Protein AF-A0A9E0MLV2-F1 (afdb_monomer)

Sequence (288 aa):
MTRILVAWEDLYFQAMAALVKKVVRATASRPGDPPTVLSFSPKGNGNFERYVHDTWPNVRGKGLSTDPGPLDHLVCVVDGDRLHDLLPAVAKRPSDPAAVAPWLAQAEVQFTTWLRERCPPSGPPATTVHGFVLRWSRESLVLAGYDQPSFAARLGVDVAQRTVADMLSEFCKPTHPNQVPPARFTDTFVKPAGCLQALRKAAGRPPIDKNAPDIDDVIRDLSKEGLAIVRSRVPDLDRFAALVTQLASPTPPSPAPPTPPTSTAPPRARPPRIVATPAAKKKPPRRS

Foldseek 3Di:
DAEEEEEEQAPLCVLCQVLLVLLLVVLLPDPDDGYHYHYDYPDHGPPLLCCQAPVCQVCQQFHDPVDTHHHQAYEYEHELQCLCVVPVVQDHQDLDLVVRVVSQVVSQVVVLVVSLVSHDPPGPHSVRYGYHYFLDGLLLLLVLCCVPPLNCVLLVFDCPPPLLVVLQQPPQPPGRQVVDQLQCQSSGRSPSQRSSQSRCVSSVHHRADSPHVSSSSSSVVCSPPPSVSSCSNRVSSVVSSVVSRVSVDPDDPDPDDPDDPPPPPPPPPDPDDDDDDDDDDDDDDDDD

pLDDT: mean 83.64, std 14.64, range [38.72, 97.62]

Secondary structure (DSSP, 8-state):
--EEEEEESSGGGGGHHHHHHHHHHHH--SSSPPPEEEEE--SSTTTHHHIIIIIHHHHHTTEETTEES---EEEEEEETTTHHHH-TTSPPPPSSHHHHHHHHHHHHHHHHHHHHHTS-TTSS-GGGEEEEEES--HHHHHHHTTTSHHHHHHH---TTSHHHHHHHHHHS-SS-GGGS-GGGHHHH-S-HHHHHHHHHHHTTPPPPPTT-HHHHHHHHHHHHHSHHHHHHH-HHHHHHHHHHHHHHSPPPPPPP-PPPP---PPPPPPPP---PPPPP-PPPPPP-

Solvent-accessible surface area (backbone atoms only — not comparable to full-atom values): 16576 Å² total; per-residue (Å²): 127,44,26,34,38,35,36,31,31,34,66,84,55,53,68,45,51,62,46,50,54,51,45,32,56,72,63,49,83,58,99,68,82,63,59,48,76,44,77,45,52,55,91,53,80,65,53,52,60,60,37,45,43,60,43,42,55,66,31,32,73,46,26,46,95,92,54,67,45,58,43,67,35,40,38,41,37,39,54,39,86,52,40,32,80,79,37,74,87,41,74,71,69,60,84,51,57,84,53,35,61,65,48,49,59,51,45,27,50,53,47,22,50,58,52,34,75,44,34,44,90,90,44,63,66,42,88,34,48,40,40,42,67,36,73,62,51,72,46,36,57,44,57,49,34,52,90,38,70,47,36,24,72,58,63,59,34,55,61,84,42,64,59,22,41,52,40,39,57,70,63,31,54,91,54,35,75,90,78,46,58,40,84,45,36,42,54,58,44,76,61,32,59,62,36,54,38,48,34,21,50,48,48,76,40,76,76,77,58,97,84,39,64,55,62,48,51,30,47,56,44,34,53,69,80,37,42,70,56,34,40,46,24,36,51,63,54,52,51,50,24,49,50,54,49,54,72,49,44,80,75,74,77,74,77,72,76,77,74,72,77,77,78,72,71,74,78,79,78,74,79,82,79,85,75,83,78,81,82,81,83,78,80,80,86,80,84,130

Radius of gyration: 32.74 Å; Cα contacts (8 Å, |Δi|>4): 389; chains: 1; bounding box: 43×49×150 Å

Nearest PDB structures (foldseek):
  1y7p-assembly1_C  TM=4.654E-01  e=2.722E+00  Archaeoglobus fulgidus
  8h4c-assembly1_A-2  TM=5.390E-01  e=5.758E+00  Bacillus paralicheniformis
  7swq-assembly1_A  TM=4.099E-01  e=1.681E+00  Arabidopsis thaliana
  9dtl-assembly1_A  TM=4.823E-01  e=4.904E+00  Pseudomonas aeruginosa PAO1
  9dsy-assembly1_A  TM=4.940E-01  e=7.939E+00  Pseudomonas aeruginosa PAO1

Structure (mmCIF, N/CA/C/O backbone):
data_AF-A0A9E0MLV2-F1
#
_entry.id   AF-A0A9E0MLV2-F1
#
loop_
_atom_site.group_PDB
_atom_site.id
_atom_site.type_symbol
_atom_site.label_atom_id
_atom_site.label_alt_id
_atom_site.label_comp_id
_atom_site.label_asym_id
_atom_site.label_entity_id
_atom_site.label_seq_id
_atom_site.pdbx_PDB_ins_code
_atom_site.Cartn_x
_atom_site.Cartn_y
_atom_site.Cartn_z
_atom_site.occupancy
_atom_site.B_iso_or_equiv
_atom_site.auth_seq_id
_atom_site.auth_comp_id
_atom_site.auth_asym_id
_atom_site.auth_atom_id
_atom_site.pdbx_PDB_model_num
ATOM 1 N N . MET A 1 1 ? -6.261 -14.293 20.040 1.00 86.44 1 MET A N 1
ATOM 2 C CA . MET A 1 1 ? -5.615 -13.942 18.759 1.00 86.44 1 MET A CA 1
ATOM 3 C C . MET A 1 1 ? -6.252 -12.661 18.254 1.00 86.44 1 MET A C 1
ATOM 5 O O . MET A 1 1 ? -7.465 -12.655 18.097 1.00 86.44 1 MET A O 1
ATOM 9 N N . THR A 1 2 ? -5.474 -11.596 18.047 1.00 92.00 2 THR A N 1
ATOM 10 C CA . THR A 1 2 ? -6.007 -10.307 17.576 1.00 92.00 2 THR A CA 1
ATOM 11 C C . THR A 1 2 ? -6.468 -10.416 16.121 1.00 92.00 2 THR A C 1
ATOM 13 O O . THR A 1 2 ? -5.726 -10.916 15.269 1.00 92.00 2 THR A O 1
ATOM 16 N N . ARG A 1 3 ? -7.687 -9.960 15.828 1.00 94.38 3 ARG A N 1
ATOM 17 C CA . ARG A 1 3 ? -8.312 -9.946 14.500 1.00 94.38 3 ARG A CA 1
ATOM 18 C C . ARG A 1 3 ? -8.454 -8.502 14.025 1.00 94.38 3 ARG A C 1
ATOM 20 O O . ARG A 1 3 ? -9.138 -7.692 14.645 1.00 94.38 3 ARG A O 1
ATOM 27 N N . ILE A 1 4 ? -7.787 -8.172 12.926 1.00 95.06 4 ILE A N 1
ATOM 28 C CA . ILE A 1 4 ? -7.668 -6.808 12.405 1.00 95.06 4 ILE A CA 1
ATOM 29 C C . ILE A 1 4 ? -8.329 -6.750 11.035 1.00 95.06 4 ILE A C 1
ATOM 31 O O . ILE A 1 4 ? -7.972 -7.506 10.129 1.00 95.06 4 ILE A O 1
ATOM 35 N N . LEU A 1 5 ? -9.280 -5.835 10.880 1.00 94.31 5 LEU A N 1
ATOM 36 C CA . LEU A 1 5 ? -9.919 -5.550 9.605 1.00 94.31 5 LEU A CA 1
ATOM 37 C C . LEU A 1 5 ? -9.187 -4.415 8.897 1.00 94.31 5 LEU A C 1
ATOM 39 O O . LEU A 1 5 ? -8.988 -3.349 9.469 1.00 94.31 5 LEU A O 1
ATOM 43 N N . VAL A 1 6 ? -8.819 -4.636 7.642 1.00 93.25 6 VAL A N 1
ATOM 44 C CA . VAL A 1 6 ? -8.163 -3.646 6.787 1.00 93.25 6 VAL A CA 1
ATOM 45 C C . VAL A 1 6 ? -9.149 -3.204 5.720 1.00 93.25 6 VAL A C 1
ATOM 47 O O . VAL A 1 6 ? -9.558 -4.021 4.894 1.00 93.25 6 VAL A O 1
ATOM 50 N N . ALA A 1 7 ? -9.538 -1.934 5.753 1.00 92.00 7 ALA A N 1
ATOM 51 C CA . ALA A 1 7 ? -10.391 -1.307 4.755 1.00 92.00 7 ALA A CA 1
ATOM 52 C C . ALA A 1 7 ? -9.526 -0.546 3.745 1.00 92.00 7 ALA A C 1
ATOM 54 O O . ALA A 1 7 ? -8.902 0.451 4.096 1.00 92.00 7 ALA A O 1
ATOM 55 N N . TRP A 1 8 ? -9.484 -1.018 2.504 1.00 88.94 8 TRP A N 1
ATOM 56 C CA . TRP A 1 8 ? -8.743 -0.383 1.412 1.00 88.94 8 TRP A CA 1
ATOM 57 C C . TRP A 1 8 ? -9.583 0.693 0.725 1.00 88.94 8 TRP A C 1
ATOM 59 O O . TRP A 1 8 ? -10.767 0.474 0.508 1.00 88.94 8 TRP A O 1
ATOM 69 N N . GLU A 1 9 ? -8.987 1.809 0.311 1.00 86.00 9 GLU A N 1
ATOM 70 C CA . GLU A 1 9 ? -9.710 2.890 -0.382 1.00 86.00 9 GLU A CA 1
ATOM 71 C C . GLU A 1 9 ? -10.495 2.435 -1.623 1.00 86.00 9 GLU A C 1
ATOM 73 O O . GLU A 1 9 ? -11.568 2.971 -1.894 1.00 86.00 9 GLU A O 1
ATOM 78 N N . ASP A 1 10 ? -9.970 1.452 -2.359 1.00 79.25 10 ASP A N 1
ATOM 79 C CA . ASP A 1 10 ? -10.532 0.945 -3.613 1.00 79.25 10 ASP A CA 1
ATOM 80 C C . ASP A 1 10 ? -10.285 -0.577 -3.736 1.00 79.25 10 ASP A C 1
ATOM 82 O O . ASP A 1 10 ? -9.337 -1.132 -3.163 1.00 79.25 10 ASP A O 1
ATOM 86 N N . LEU A 1 11 ? -11.133 -1.258 -4.516 1.00 70.94 11 LEU A N 1
ATOM 87 C CA . LEU A 1 11 ? -10.944 -2.628 -5.007 1.00 70.94 11 LEU A CA 1
ATOM 88 C C . LEU A 1 11 ? -9.581 -2.812 -5.663 1.00 70.94 11 LEU A C 1
ATOM 90 O O . LEU A 1 11 ? -9.002 -3.896 -5.578 1.00 70.94 11 LEU A O 1
ATOM 94 N N . TYR A 1 12 ? -9.063 -1.737 -6.260 1.00 69.25 12 TYR A N 1
ATOM 95 C CA . TYR A 1 12 ? -7.729 -1.686 -6.826 1.00 69.25 12 TYR A CA 1
ATOM 96 C C . TYR A 1 12 ? -6.681 -2.322 -5.902 1.00 69.25 12 TYR A C 1
ATOM 98 O O . TYR A 1 12 ? -5.877 -3.118 -6.370 1.00 69.25 12 TYR A O 1
ATOM 106 N N . PHE A 1 13 ? -6.738 -2.090 -4.588 1.00 71.12 13 PHE A N 1
ATOM 107 C CA . PHE A 1 13 ? -5.726 -2.556 -3.635 1.00 71.12 13 PHE A CA 1
ATOM 108 C C . PHE A 1 13 ? -5.963 -3.977 -3.073 1.00 71.12 13 PHE A C 1
ATOM 110 O O . PHE A 1 13 ? -5.136 -4.475 -2.306 1.00 71.12 13 PHE A O 1
ATOM 117 N N . GLN A 1 14 ? -7.032 -4.688 -3.464 1.00 68.31 14 GLN A N 1
ATOM 118 C CA . GLN A 1 14 ? -7.333 -6.032 -2.928 1.00 68.31 14 GLN A CA 1
ATOM 119 C C . GLN A 1 14 ? -6.228 -7.058 -3.175 1.00 68.31 14 GLN A C 1
ATOM 121 O O . GLN A 1 14 ? -5.948 -7.885 -2.306 1.00 68.31 14 GLN A O 1
ATOM 126 N N . ALA A 1 15 ? -5.568 -6.975 -4.329 1.00 72.75 15 ALA A N 1
ATOM 127 C CA . ALA A 1 15 ? -4.415 -7.793 -4.708 1.00 72.75 15 ALA A CA 1
ATOM 128 C C . ALA A 1 15 ? -3.352 -7.886 -3.612 1.00 72.75 15 ALA A C 1
ATOM 130 O O . ALA A 1 15 ? -2.689 -8.904 -3.399 1.00 72.75 15 ALA A O 1
ATOM 131 N N . MET A 1 16 ? -3.198 -6.784 -2.888 1.00 78.75 16 MET A N 1
ATOM 132 C CA . MET A 1 16 ? -2.174 -6.643 -1.886 1.00 78.75 16 MET A CA 1
ATOM 133 C C . MET A 1 16 ? -2.529 -7.306 -0.568 1.00 78.75 16 MET A C 1
ATOM 135 O O . MET A 1 16 ? -1.634 -7.513 0.244 1.00 78.75 16 MET A O 1
ATOM 139 N N . ALA A 1 17 ? -3.795 -7.652 -0.331 1.00 80.88 17 ALA A N 1
ATOM 140 C CA . ALA A 1 17 ? -4.205 -8.338 0.886 1.00 80.88 17 ALA A CA 1
ATOM 141 C C . ALA A 1 17 ? -3.359 -9.599 1.115 1.00 80.88 17 ALA A C 1
ATOM 143 O O . ALA A 1 17 ? -2.899 -9.858 2.227 1.00 80.88 17 ALA A O 1
ATOM 144 N N . ALA A 1 18 ? -3.092 -10.362 0.050 1.00 82.81 18 ALA A N 1
ATOM 145 C CA . ALA A 1 18 ? -2.242 -11.546 0.113 1.00 82.81 18 ALA A CA 1
ATOM 146 C C . ALA A 1 18 ? -0.776 -11.200 0.427 1.00 82.81 18 ALA A C 1
ATOM 148 O O . ALA A 1 18 ? -0.159 -11.855 1.269 1.00 82.81 18 ALA A O 1
ATOM 149 N N . LEU A 1 19 ? -0.231 -10.158 -0.212 1.00 87.19 19 LEU A N 1
ATOM 150 C CA . LEU A 1 19 ? 1.130 -9.674 0.033 1.00 87.19 19 LEU A CA 1
ATOM 151 C C . LEU A 1 19 ? 1.292 -9.201 1.484 1.00 87.19 19 LEU A C 1
ATOM 153 O O . LEU A 1 19 ? 2.187 -9.659 2.185 1.00 87.19 19 LEU A O 1
ATOM 157 N N . VAL A 1 20 ? 0.382 -8.358 1.965 1.00 87.56 20 VAL A N 1
ATOM 158 C CA . VAL A 1 20 ? 0.374 -7.827 3.330 1.00 87.56 20 VAL A CA 1
ATOM 159 C C . VAL A 1 20 ? 0.285 -8.941 4.363 1.00 87.56 20 VAL A C 1
ATOM 161 O O . VAL A 1 20 ? 1.060 -8.937 5.314 1.00 87.56 20 VAL A O 1
ATOM 164 N N . LYS A 1 21 ? -0.580 -9.945 4.165 1.00 88.88 21 LYS A N 1
ATOM 165 C CA . LYS A 1 21 ? -0.637 -11.115 5.059 1.00 88.88 21 LYS A CA 1
ATOM 166 C C . LYS A 1 21 ? 0.713 -11.830 5.151 1.00 88.88 21 LYS A C 1
ATOM 168 O O . LYS A 1 21 ? 1.105 -12.241 6.240 1.00 88.88 21 LYS A O 1
ATOM 173 N N . LYS A 1 22 ? 1.435 -11.972 4.034 1.00 89.69 22 LYS A N 1
ATOM 174 C CA . LYS A 1 22 ? 2.779 -12.571 4.025 1.00 89.69 22 LYS A CA 1
ATOM 175 C C . LYS A 1 22 ? 3.802 -11.697 4.743 1.00 89.69 22 LYS A C 1
ATOM 177 O O . LYS A 1 22 ? 4.570 -12.228 5.537 1.00 89.69 22 LYS A O 1
ATOM 182 N N . VAL A 1 23 ? 3.794 -10.384 4.507 1.00 90.94 23 VAL A N 1
ATOM 183 C CA . VAL A 1 23 ? 4.712 -9.449 5.178 1.00 90.94 23 VAL A CA 1
ATOM 184 C C . VAL A 1 23 ? 4.454 -9.433 6.684 1.00 90.94 23 VAL A C 1
ATOM 186 O O . VAL A 1 23 ? 5.394 -9.583 7.452 1.00 90.94 23 VAL A O 1
ATOM 189 N N . VAL A 1 24 ? 3.193 -9.358 7.121 1.00 90.50 24 VAL A N 1
ATOM 190 C CA . VAL A 1 24 ? 2.814 -9.430 8.543 1.00 90.50 24 VAL A CA 1
ATOM 191 C C . VAL A 1 24 ? 3.337 -10.713 9.183 1.00 90.50 24 VAL A C 1
ATOM 193 O O . VAL A 1 24 ? 3.982 -10.646 10.222 1.00 90.50 24 VAL A O 1
ATOM 196 N N . ARG A 1 25 ? 3.134 -11.873 8.545 1.00 88.19 25 ARG A N 1
ATOM 197 C CA . ARG A 1 25 ? 3.669 -13.154 9.039 1.00 88.19 25 ARG A CA 1
ATOM 198 C C . ARG A 1 25 ? 5.195 -13.162 9.113 1.00 88.19 25 ARG A C 1
ATOM 200 O O . ARG A 1 25 ? 5.738 -13.685 10.073 1.00 88.19 25 ARG A O 1
ATOM 207 N N . ALA A 1 26 ? 5.874 -12.580 8.126 1.00 87.25 26 ALA A N 1
ATOM 208 C CA . ALA A 1 26 ? 7.332 -12.490 8.110 1.00 87.25 26 ALA A CA 1
ATOM 209 C C . ALA A 1 26 ? 7.890 -11.496 9.149 1.00 87.25 26 ALA A C 1
ATOM 211 O O . ALA A 1 26 ? 9.040 -11.631 9.553 1.00 87.25 26 ALA A O 1
ATOM 212 N N . THR A 1 27 ? 7.103 -10.497 9.559 1.00 86.56 27 THR A N 1
ATOM 213 C CA . THR A 1 27 ? 7.478 -9.476 10.556 1.00 86.56 27 THR A CA 1
ATOM 214 C C . THR A 1 27 ? 7.117 -9.878 11.986 1.00 86.56 27 THR A C 1
ATOM 216 O O . THR A 1 27 ? 7.731 -9.382 12.929 1.00 86.56 27 THR A O 1
ATOM 219 N N . ALA A 1 28 ? 6.151 -10.778 12.184 1.00 80.94 28 ALA A N 1
ATOM 220 C CA . ALA A 1 28 ? 5.804 -11.308 13.500 1.00 80.94 28 ALA A CA 1
ATOM 221 C C . ALA A 1 28 ? 6.919 -12.255 14.000 1.00 80.94 28 ALA A C 1
ATOM 223 O O . ALA A 1 28 ? 6.799 -13.473 13.970 1.00 80.94 28 ALA A O 1
ATOM 224 N N . SER A 1 29 ? 8.042 -11.694 14.455 1.00 58.28 29 SER A N 1
ATOM 225 C CA . SER A 1 29 ? 9.256 -12.419 14.868 1.00 58.28 29 SER A CA 1
ATOM 226 C C . SER A 1 29 ? 9.118 -13.230 16.167 1.00 58.28 29 SER A C 1
ATOM 228 O O . SER A 1 29 ? 10.120 -13.724 16.682 1.00 58.28 29 SER A O 1
ATOM 230 N N . ARG A 1 30 ? 7.919 -13.338 16.757 1.00 60.16 30 ARG A N 1
ATOM 231 C CA . ARG A 1 30 ? 7.700 -14.048 18.026 1.00 60.16 30 ARG A CA 1
ATOM 232 C C . ARG A 1 30 ? 7.052 -15.414 17.792 1.00 60.16 30 ARG A C 1
ATOM 234 O O . ARG A 1 30 ? 6.110 -15.490 17.008 1.00 60.16 30 ARG A O 1
ATOM 241 N N . PRO A 1 31 ? 7.480 -16.466 18.516 1.00 51.50 31 PRO A N 1
ATOM 242 C CA . PRO A 1 31 ? 6.725 -17.709 18.583 1.00 51.50 31 PRO A CA 1
ATOM 243 C C . PRO A 1 31 ? 5.359 -17.427 19.227 1.00 51.50 31 PRO A C 1
ATOM 245 O O . PRO A 1 31 ? 5.271 -17.066 20.399 1.00 51.50 31 PRO A O 1
ATOM 248 N N . GLY A 1 32 ? 4.308 -17.516 18.417 1.00 66.12 32 GLY A N 1
ATOM 249 C CA . GLY A 1 32 ? 2.918 -17.228 18.760 1.00 66.12 32 GLY A CA 1
ATOM 250 C C . GLY A 1 32 ? 2.069 -17.099 17.494 1.00 66.12 32 GLY A C 1
ATOM 251 O O . GLY A 1 32 ? 2.605 -17.043 16.386 1.00 66.12 32 GLY A O 1
ATOM 252 N N . ASP A 1 33 ? 0.746 -17.050 17.649 1.00 75.38 33 ASP A N 1
ATOM 253 C CA . ASP A 1 33 ? -0.157 -16.879 16.509 1.00 75.38 33 ASP A CA 1
ATOM 254 C C . ASP A 1 33 ? -0.073 -15.435 15.977 1.00 75.38 33 ASP A C 1
ATOM 256 O O . ASP A 1 33 ? -0.407 -14.499 16.716 1.00 75.38 33 ASP A O 1
ATOM 260 N N . PRO A 1 34 ? 0.350 -15.208 14.715 1.00 83.38 34 PRO A N 1
ATOM 261 C CA . PRO A 1 34 ? 0.345 -13.872 14.126 1.00 83.38 34 PRO A CA 1
ATOM 262 C C . PRO A 1 34 ? -1.089 -13.323 14.087 1.00 83.38 34 PRO A C 1
ATOM 264 O O . PRO A 1 34 ? -2.034 -14.107 13.993 1.00 83.38 34 PRO A O 1
ATOM 267 N N . PRO A 1 35 ? -1.299 -11.995 14.114 1.00 89.75 35 PRO A N 1
ATOM 268 C CA . PRO A 1 35 ? -2.645 -11.441 14.020 1.00 89.75 35 PRO A CA 1
ATOM 269 C C . PRO A 1 35 ? -3.367 -11.915 12.756 1.00 89.75 35 PRO A C 1
ATOM 271 O O . PRO A 1 35 ? -2.782 -12.008 11.671 1.00 89.75 35 PRO A O 1
ATOM 274 N N . THR A 1 36 ? -4.667 -12.176 12.884 1.00 91.81 36 THR A N 1
ATOM 275 C CA . THR A 1 36 ? -5.511 -12.459 11.721 1.00 91.81 36 THR A CA 1
ATOM 276 C C . THR A 1 36 ? -5.813 -11.145 11.022 1.00 91.81 36 THR A C 1
ATOM 278 O O . THR A 1 36 ? -6.507 -10.293 11.571 1.00 91.81 36 THR A O 1
ATOM 281 N N . VAL A 1 37 ? -5.314 -10.988 9.799 1.00 92.25 37 VAL A N 1
ATOM 282 C CA . VAL A 1 37 ? -5.601 -9.823 8.958 1.00 92.25 37 VAL A CA 1
ATOM 283 C C . VAL A 1 37 ? -6.705 -10.177 7.969 1.00 92.25 37 VAL A C 1
ATOM 285 O O . VAL A 1 37 ? -6.553 -11.079 7.137 1.00 92.25 37 VAL A O 1
ATOM 288 N N . LEU A 1 38 ? -7.809 -9.446 8.047 1.00 91.56 38 LEU A N 1
ATOM 289 C CA . LEU A 1 38 ? -8.939 -9.525 7.129 1.00 91.56 38 LEU A CA 1
ATOM 290 C C . LEU A 1 38 ? -8.933 -8.298 6.230 1.00 91.56 38 LEU A C 1
ATOM 292 O O . LEU A 1 38 ? -8.513 -7.222 6.642 1.00 91.56 38 LEU A O 1
ATOM 296 N N . SER A 1 39 ? -9.375 -8.455 4.990 1.00 88.75 39 SER A N 1
ATOM 297 C CA . SER A 1 39 ? -9.392 -7.361 4.024 1.00 88.75 39 SER A CA 1
ATOM 298 C C . SER A 1 39 ? -10.800 -7.116 3.536 1.00 88.75 39 SER A C 1
ATOM 300 O O . SER A 1 39 ? -11.549 -8.050 3.260 1.00 88.75 39 SER A O 1
ATOM 302 N N . PHE A 1 40 ? -11.128 -5.842 3.428 1.00 84.56 40 PHE A N 1
ATOM 303 C CA . PHE A 1 40 ? -12.386 -5.339 2.935 1.00 84.56 40 PHE A CA 1
ATOM 304 C C . PHE A 1 40 ? -12.102 -4.128 2.046 1.00 84.56 40 PHE A C 1
ATOM 306 O O . PHE A 1 40 ? -11.168 -3.370 2.298 1.00 84.56 40 PHE A O 1
ATOM 313 N N . SER A 1 41 ? -12.912 -3.937 1.015 1.00 77.56 41 SER A N 1
ATOM 314 C CA . SER A 1 41 ? -12.879 -2.727 0.197 1.00 77.56 41 SER A CA 1
ATOM 315 C C . SER A 1 41 ? -14.286 -2.141 0.188 1.00 77.56 41 SER A C 1
ATOM 317 O O . SER A 1 41 ? -15.192 -2.802 -0.335 1.00 77.56 41 SER A O 1
ATOM 319 N N . PRO A 1 42 ? -14.525 -0.953 0.774 1.00 65.06 42 PRO A N 1
ATOM 320 C CA . PRO A 1 42 ? -15.757 -0.218 0.539 1.00 65.06 42 PRO A CA 1
ATOM 321 C C . PRO A 1 42 ? -16.019 -0.072 -0.961 1.00 65.06 42 PRO A C 1
ATOM 323 O O . PRO A 1 42 ? -15.111 0.137 -1.762 1.00 65.06 42 PRO A O 1
ATOM 326 N N . LYS A 1 43 ? -17.289 -0.192 -1.358 1.00 65.94 43 LYS A N 1
ATOM 327 C CA . LYS A 1 43 ? -17.699 0.183 -2.712 1.00 65.94 43 LYS A CA 1
ATOM 328 C C . LYS A 1 43 ? -17.616 1.710 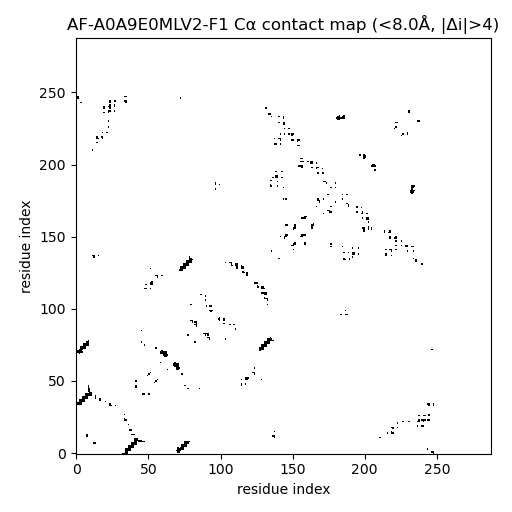-2.822 1.00 65.94 43 LYS A C 1
ATOM 330 O O . LYS A 1 43 ? -18.388 2.402 -2.159 1.00 65.94 43 LYS A O 1
ATOM 335 N N . GLY A 1 44 ? -16.715 2.199 -3.672 1.00 57.47 44 GLY A N 1
ATOM 336 C CA . GLY A 1 44 ? -16.502 3.624 -3.939 1.00 57.47 44 GLY A CA 1
ATOM 337 C C . GLY A 1 44 ? -15.256 4.185 -3.248 1.00 57.47 44 GLY A C 1
ATOM 338 O O . GLY A 1 44 ? -15.030 3.928 -2.067 1.00 57.47 44 GLY A O 1
ATOM 339 N N . ASN A 1 45 ? -14.477 4.962 -4.006 1.00 62.12 45 ASN A N 1
ATOM 340 C CA . ASN A 1 45 ? -13.204 5.551 -3.584 1.00 62.12 45 ASN A CA 1
ATOM 341 C C . ASN A 1 45 ? -13.376 6.386 -2.310 1.00 62.12 45 ASN A C 1
ATOM 343 O O . ASN A 1 45 ? -14.095 7.385 -2.317 1.00 62.12 45 ASN A O 1
ATOM 347 N N . GLY A 1 46 ? -12.715 5.988 -1.225 1.00 65.56 46 GLY A N 1
ATOM 348 C CA . GLY A 1 46 ? -12.558 6.853 -0.053 1.00 65.56 46 GLY A CA 1
ATOM 349 C C . GLY A 1 46 ? -13.808 7.038 0.810 1.00 65.56 46 GLY A C 1
ATOM 350 O O . GLY A 1 46 ? -13.847 7.962 1.620 1.00 65.56 46 GLY A O 1
ATOM 351 N N . ASN A 1 47 ? -14.810 6.153 0.720 1.00 83.88 47 ASN A N 1
ATOM 352 C CA . ASN A 1 47 ? -16.008 6.210 1.573 1.00 83.88 47 ASN A CA 1
ATOM 353 C C . ASN A 1 47 ? -15.750 5.731 3.021 1.00 83.88 47 ASN A C 1
ATOM 355 O O . ASN A 1 47 ? -16.518 4.954 3.598 1.00 83.88 47 ASN A O 1
ATOM 359 N N . PHE A 1 48 ? -14.628 6.159 3.598 1.00 91.19 48 PHE A N 1
ATOM 360 C CA . PHE A 1 48 ? -14.198 5.773 4.933 1.00 91.19 48 PHE A CA 1
ATOM 361 C C . PHE A 1 48 ? -15.119 6.319 6.014 1.00 91.19 48 PHE A C 1
ATOM 363 O O . PHE A 1 48 ? -15.338 5.616 6.990 1.00 91.19 48 PHE A O 1
ATOM 370 N N . GLU A 1 49 ? -15.700 7.508 5.830 1.00 91.00 49 GLU A N 1
ATOM 371 C CA . GLU A 1 49 ? -16.657 8.093 6.777 1.00 91.00 49 GLU A CA 1
ATOM 372 C C . GLU A 1 49 ? -17.849 7.162 7.008 1.00 91.00 49 GLU A C 1
ATOM 374 O O . GLU A 1 49 ? -18.075 6.707 8.128 1.00 91.00 49 GLU A O 1
ATOM 379 N N . ARG A 1 50 ? -18.544 6.777 5.933 1.00 89.44 50 ARG A N 1
ATOM 380 C CA . ARG A 1 50 ? -19.636 5.802 6.012 1.00 89.44 50 ARG A CA 1
ATOM 381 C C . ARG A 1 50 ? -19.159 4.474 6.589 1.00 89.44 50 ARG A C 1
ATOM 383 O O . ARG A 1 50 ? -19.889 3.794 7.306 1.00 89.44 50 ARG A O 1
ATOM 390 N N . TYR A 1 51 ? -17.934 4.072 6.266 1.00 90.25 51 TYR A N 1
ATOM 391 C CA . TYR A 1 51 ? -17.400 2.811 6.749 1.00 90.25 51 TYR A CA 1
ATOM 392 C C . TYR A 1 51 ? -17.181 2.807 8.267 1.00 90.25 51 TYR A C 1
ATOM 394 O O . TYR A 1 51 ? -17.638 1.879 8.936 1.00 90.25 51 TYR A O 1
ATOM 402 N N . VAL A 1 52 ? -16.536 3.837 8.823 1.00 94.12 52 VAL A N 1
ATOM 403 C CA . VAL A 1 52 ? -16.304 3.953 10.272 1.00 94.12 52 VAL A CA 1
ATOM 404 C C . VAL A 1 52 ? -17.591 4.253 11.034 1.00 94.12 52 VAL A C 1
ATOM 406 O O . VAL A 1 52 ? -17.751 3.757 12.149 1.00 94.12 52 VAL A O 1
ATOM 409 N N . HIS A 1 53 ? -18.511 5.008 10.428 1.00 94.00 53 HIS A N 1
ATOM 410 C CA . HIS A 1 53 ? -19.760 5.397 11.066 1.00 94.00 53 HIS A CA 1
ATOM 411 C C . HIS A 1 53 ? -20.800 4.270 11.060 1.00 94.00 53 HIS A C 1
ATOM 413 O O . HIS A 1 53 ? -21.335 3.917 12.108 1.00 94.00 53 HIS A O 1
ATOM 419 N N . ASP A 1 54 ? -21.044 3.649 9.902 1.00 91.25 54 ASP A N 1
ATOM 420 C CA . ASP A 1 54 ? -22.138 2.686 9.736 1.00 91.25 54 ASP A CA 1
ATOM 421 C C . ASP A 1 54 ? -21.653 1.237 9.753 1.00 91.25 54 ASP A C 1
ATOM 423 O O . ASP A 1 54 ? -22.292 0.357 10.328 1.00 91.25 54 ASP A O 1
ATOM 427 N N . THR A 1 55 ? -20.541 0.937 9.077 1.00 91.44 55 THR A N 1
ATOM 428 C CA . THR A 1 55 ? -20.162 -0.465 8.837 1.00 91.44 55 THR A CA 1
ATOM 429 C C . THR A 1 55 ? -19.400 -1.051 10.016 1.00 91.44 55 THR A C 1
ATOM 431 O O . THR A 1 55 ? -19.725 -2.149 10.470 1.00 91.44 55 THR A O 1
ATOM 434 N N . TRP A 1 56 ? -18.423 -0.317 10.551 1.00 93.81 56 TRP A N 1
ATOM 435 C CA . TRP A 1 56 ? -17.578 -0.772 11.653 1.00 93.81 56 TRP A CA 1
ATOM 436 C C . TRP A 1 56 ? -18.367 -1.198 12.902 1.00 93.81 56 TRP A C 1
ATOM 438 O O . TRP A 1 56 ? -18.127 -2.315 13.373 1.00 93.81 56 TRP A O 1
ATOM 448 N N . PRO A 1 57 ? -19.357 -0.428 13.404 1.00 94.94 57 PRO A N 1
ATOM 449 C CA . PRO A 1 57 ? -20.163 -0.856 14.550 1.00 94.94 57 PRO A CA 1
ATOM 450 C C . PRO A 1 57 ? -20.893 -2.183 14.324 1.00 94.94 57 PRO A C 1
ATOM 452 O O . PRO A 1 57 ? -21.021 -2.986 15.248 1.00 94.94 57 PRO A O 1
ATOM 455 N N . ASN A 1 58 ? -21.324 -2.440 13.088 1.00 92.19 58 ASN A N 1
ATOM 456 C CA . ASN A 1 58 ? -22.085 -3.632 12.727 1.00 92.19 58 ASN A CA 1
ATOM 457 C C . ASN A 1 58 ? -21.207 -4.879 12.566 1.00 92.19 58 ASN A C 1
ATOM 459 O O . ASN A 1 58 ? -21.608 -5.973 12.971 1.00 92.19 58 ASN A O 1
ATOM 463 N N . VAL A 1 59 ? -20.013 -4.729 11.983 1.00 93.12 59 VAL A N 1
ATOM 464 C CA . VAL A 1 59 ? -19.124 -5.869 11.704 1.00 93.12 59 VAL A CA 1
ATOM 465 C C . VAL A 1 59 ? -18.186 -6.187 12.861 1.00 93.12 59 VAL A C 1
ATOM 467 O O . VAL A 1 59 ? -17.762 -7.331 12.982 1.00 93.12 59 VAL A O 1
ATOM 470 N N . ARG A 1 60 ? -17.884 -5.239 13.759 1.00 94.62 60 ARG A N 1
ATOM 471 C CA . ARG A 1 60 ? -16.905 -5.464 14.835 1.00 94.62 60 ARG A CA 1
ATOM 472 C C . ARG A 1 60 ? -17.232 -6.674 15.707 1.00 94.62 60 ARG A C 1
ATOM 474 O O . ARG A 1 60 ? -16.354 -7.479 15.981 1.00 94.62 60 ARG A O 1
ATOM 481 N N . GLY A 1 61 ? -18.477 -6.805 16.162 1.00 93.19 61 GLY A N 1
ATOM 482 C CA . GLY A 1 61 ? -18.864 -7.898 17.063 1.00 93.19 61 GLY A CA 1
ATOM 483 C C . GLY A 1 61 ? -19.019 -9.256 16.371 1.00 93.19 61 GLY A C 1
ATOM 484 O O . GLY A 1 61 ? -18.904 -10.288 17.025 1.00 93.19 61 GLY A O 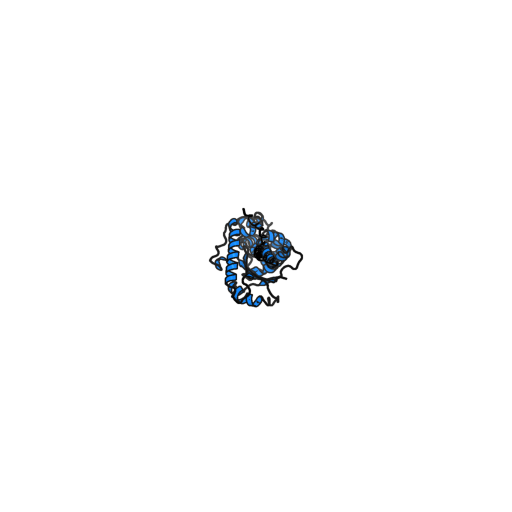1
ATOM 485 N N . LYS A 1 62 ? -19.287 -9.262 15.060 1.00 93.44 62 LYS A N 1
ATOM 486 C CA . LYS A 1 62 ? -19.715 -10.456 14.310 1.00 93.44 62 LYS A CA 1
ATOM 487 C C . LYS A 1 62 ? -18.692 -10.948 13.286 1.00 93.44 62 LYS A C 1
ATOM 489 O O . LYS A 1 62 ? -18.753 -12.112 12.904 1.00 93.44 62 LYS A O 1
ATOM 494 N N . GLY A 1 63 ? -17.769 -10.097 12.853 1.00 91.50 63 GLY A N 1
ATOM 495 C CA . GLY A 1 63 ? -16.845 -10.368 11.756 1.00 91.50 63 GLY A CA 1
ATOM 496 C C . GLY A 1 63 ? -17.451 -10.106 10.380 1.00 91.50 63 GLY A C 1
ATOM 497 O O . GLY A 1 63 ? -18.467 -9.423 10.237 1.00 91.50 63 GLY A O 1
ATOM 498 N N . LEU A 1 64 ? -16.797 -10.650 9.355 1.00 90.00 64 LEU A N 1
ATOM 499 C CA . LEU A 1 64 ? -17.286 -10.630 7.976 1.00 90.00 64 LEU A CA 1
ATOM 500 C C . LEU A 1 64 ? -18.116 -11.890 7.707 1.00 90.00 64 LEU A C 1
ATOM 502 O O . LEU A 1 64 ? -17.912 -12.916 8.347 1.00 90.00 64 LEU A O 1
ATOM 506 N N . SER A 1 65 ? -19.007 -11.861 6.714 1.00 88.25 65 SER A N 1
ATOM 507 C CA . SER A 1 65 ? -19.784 -13.055 6.337 1.00 88.25 65 SER A CA 1
ATOM 508 C C . SER A 1 65 ? -18.899 -14.237 5.924 1.00 88.25 65 SER A C 1
ATOM 510 O O . SER A 1 65 ? -19.227 -15.383 6.209 1.00 88.25 65 SER A O 1
ATOM 512 N N . THR A 1 66 ? -17.766 -13.957 5.276 1.00 87.88 66 THR A N 1
ATOM 513 C CA . THR A 1 66 ? -16.780 -14.957 4.842 1.00 87.88 66 THR A CA 1
ATOM 514 C C . THR A 1 66 ? -15.802 -15.371 5.940 1.00 87.88 66 THR A C 1
ATOM 516 O O . THR A 1 66 ? -15.079 -16.343 5.763 1.00 87.88 66 THR A O 1
ATOM 519 N N . ASP A 1 67 ? -15.726 -14.612 7.036 1.00 89.38 67 ASP A N 1
ATOM 520 C CA . ASP A 1 67 ? -14.822 -14.866 8.162 1.00 89.38 67 ASP A CA 1
ATOM 521 C C . ASP A 1 67 ? -15.478 -14.346 9.457 1.00 89.38 67 ASP A C 1
ATOM 523 O O . ASP A 1 67 ? -15.213 -13.212 9.892 1.00 89.38 67 ASP A O 1
ATOM 527 N N . PRO A 1 68 ? -16.422 -15.124 10.024 1.00 92.69 68 PRO A N 1
ATOM 528 C CA . PRO A 1 68 ? -17.161 -14.720 11.208 1.00 92.69 68 PRO A CA 1
ATOM 529 C C . PRO A 1 68 ? -16.260 -14.718 12.446 1.00 92.69 68 PRO A C 1
ATOM 531 O O . PRO A 1 68 ? -15.285 -15.460 12.549 1.00 92.69 68 PRO A O 1
ATOM 534 N N . GLY A 1 69 ? -16.617 -13.885 13.414 1.00 93.69 69 GLY A N 1
ATOM 535 C CA . GLY A 1 69 ? -15.919 -13.734 14.686 1.00 93.69 69 GLY A CA 1
ATOM 536 C C . GLY A 1 69 ? -15.507 -12.287 14.956 1.00 93.69 69 GLY A C 1
ATOM 537 O O . GLY A 1 69 ? -15.280 -11.526 14.011 1.00 93.69 69 GLY A O 1
ATOM 538 N N . PRO A 1 70 ? -15.399 -11.901 16.237 1.00 95.50 70 PRO A N 1
ATOM 539 C CA . PRO A 1 70 ? -15.167 -10.520 16.632 1.00 95.50 70 PRO A CA 1
ATOM 540 C C . PRO A 1 70 ? -13.858 -9.966 16.063 1.00 95.50 70 PRO A C 1
ATOM 542 O O . PRO A 1 70 ? -12.909 -10.699 15.785 1.00 95.50 70 PRO A O 1
ATOM 545 N N . LEU A 1 71 ? -13.833 -8.652 15.884 1.00 95.81 71 LEU A N 1
ATOM 546 C CA . LEU A 1 71 ? -12.714 -7.877 15.371 1.00 95.81 71 LEU A CA 1
ATOM 547 C C . LEU A 1 71 ? -12.256 -6.899 16.452 1.00 95.81 71 LEU A C 1
ATOM 549 O O . LEU A 1 71 ? -13.071 -6.261 17.120 1.00 95.81 71 LEU A O 1
ATOM 553 N N . ASP A 1 72 ? -10.948 -6.749 16.597 1.00 95.81 72 ASP A N 1
ATOM 554 C CA . ASP A 1 72 ? -10.349 -5.910 17.633 1.00 95.81 72 ASP A CA 1
ATOM 555 C C . ASP A 1 72 ? -10.077 -4.498 17.115 1.00 95.81 72 ASP A C 1
ATOM 557 O O . ASP A 1 72 ? -10.388 -3.515 17.793 1.00 95.81 72 ASP A O 1
ATOM 561 N N . HIS A 1 73 ? -9.559 -4.404 15.886 1.00 97.19 73 HIS A N 1
ATOM 562 C CA . HIS A 1 73 ? -9.145 -3.149 15.265 1.00 97.19 73 HIS A CA 1
ATOM 563 C C . HIS A 1 73 ? -9.602 -3.021 13.814 1.00 97.19 73 HIS A C 1
ATOM 565 O O . HIS A 1 73 ? -9.724 -4.010 13.086 1.00 97.19 73 HIS A O 1
ATOM 571 N N . LEU A 1 74 ? -9.764 -1.768 13.396 1.00 96.25 74 LEU A N 1
ATOM 572 C CA . LEU A 1 74 ? -9.961 -1.349 12.019 1.00 96.25 74 LEU A CA 1
ATOM 573 C C . LEU A 1 74 ? -8.778 -0.482 11.575 1.00 96.25 74 LEU A C 1
ATOM 575 O O . LEU A 1 74 ? -8.476 0.525 12.212 1.00 96.25 74 LEU A O 1
ATOM 579 N N . VAL A 1 75 ? -8.149 -0.841 10.459 1.00 95.81 75 VAL A N 1
ATOM 580 C CA . VAL A 1 75 ? -7.145 -0.024 9.770 1.00 95.81 75 VAL A CA 1
ATOM 581 C C . VAL A 1 75 ? -7.711 0.415 8.421 1.00 95.81 75 VAL A C 1
ATOM 583 O O . VAL A 1 75 ? -7.972 -0.420 7.558 1.00 95.81 75 VAL A O 1
ATOM 586 N N . CYS A 1 76 ? -7.915 1.715 8.234 1.00 94.50 76 CYS A N 1
ATOM 587 C CA . CYS A 1 76 ? -8.321 2.303 6.958 1.00 94.50 76 CYS A CA 1
ATOM 588 C C . CYS A 1 76 ? -7.075 2.730 6.182 1.00 94.50 76 CYS A C 1
ATOM 590 O O . CYS A 1 76 ? -6.242 3.457 6.720 1.00 94.50 76 CYS A O 1
ATOM 592 N N . VAL A 1 77 ? -6.942 2.276 4.938 1.00 93.19 77 VAL A N 1
ATOM 593 C CA . VAL A 1 77 ? -5.746 2.467 4.115 1.00 93.19 77 VAL A CA 1
ATOM 594 C C . VAL A 1 77 ? -6.072 3.312 2.893 1.00 93.19 77 VAL A C 1
ATOM 596 O O . VAL A 1 77 ? -6.838 2.869 2.037 1.00 93.19 77 VAL A O 1
ATOM 599 N N . VAL A 1 78 ? -5.472 4.498 2.814 1.00 91.25 78 VAL A N 1
ATOM 600 C CA . VAL A 1 78 ? -5.727 5.511 1.775 1.00 91.25 78 VAL A CA 1
ATOM 601 C C . VAL A 1 78 ? -4.501 5.754 0.896 1.00 91.25 78 VAL A C 1
ATOM 603 O O . VAL A 1 78 ? -3.366 5.661 1.369 1.00 91.25 78 VAL A O 1
ATOM 606 N N . ASP A 1 79 ? -4.726 6.080 -0.373 1.00 89.00 79 ASP A N 1
ATOM 607 C CA . ASP A 1 79 ? -3.725 6.590 -1.302 1.00 89.00 79 ASP A CA 1
ATOM 608 C C . ASP A 1 79 ? -3.290 8.004 -0.887 1.00 89.00 79 ASP A C 1
ATOM 610 O O . ASP A 1 79 ? -4.057 8.972 -0.907 1.00 89.00 79 ASP A O 1
ATOM 614 N N . GLY A 1 80 ? -2.021 8.132 -0.508 1.00 90.00 80 GLY A N 1
ATOM 615 C CA . GLY A 1 80 ? -1.423 9.388 -0.080 1.00 90.00 80 GLY A CA 1
ATOM 616 C C . GLY A 1 80 ? -1.397 10.461 -1.165 1.00 90.00 80 GLY A C 1
ATOM 617 O O . GLY A 1 80 ? -1.433 11.648 -0.834 1.00 90.00 80 GLY A O 1
ATOM 618 N N . ASP A 1 81 ? -1.399 10.084 -2.447 1.00 86.88 81 ASP A N 1
ATOM 619 C CA . ASP A 1 81 ? -1.408 11.051 -3.547 1.00 86.88 81 ASP A CA 1
ATOM 620 C C . ASP A 1 81 ? -2.775 11.750 -3.672 1.00 86.88 81 ASP A C 1
ATOM 622 O O . ASP A 1 81 ? -2.858 12.886 -4.149 1.00 86.88 81 ASP A O 1
ATOM 626 N N . ARG A 1 82 ? -3.844 11.102 -3.193 1.00 87.00 82 ARG A N 1
ATOM 627 C CA . ARG A 1 82 ? -5.240 11.572 -3.260 1.00 87.00 82 ARG A CA 1
ATOM 628 C C . ARG A 1 82 ? -5.796 11.997 -1.902 1.00 87.00 82 ARG A C 1
ATOM 630 O O . ARG A 1 82 ? -6.902 12.520 -1.832 1.00 87.00 82 ARG A O 1
ATOM 637 N N . LEU A 1 83 ? -5.020 11.859 -0.828 1.00 90.81 83 LEU A N 1
ATOM 638 C CA . LEU A 1 83 ? -5.473 12.159 0.532 1.00 90.81 83 LEU A CA 1
ATOM 639 C C . LEU A 1 83 ? -6.001 13.591 0.705 1.00 90.81 83 LEU A C 1
ATOM 641 O O . LEU A 1 83 ? -6.975 13.799 1.419 1.00 90.81 83 LEU A O 1
ATOM 645 N N . HIS A 1 84 ? -5.401 14.567 0.023 1.00 91.25 84 HIS A N 1
ATOM 646 C CA . HIS A 1 84 ? -5.837 15.966 0.046 1.00 91.25 84 HIS A CA 1
ATOM 647 C C . HIS A 1 84 ? -7.220 16.198 -0.593 1.00 91.25 84 HIS A C 1
ATOM 649 O O . HIS A 1 84 ? -7.877 17.183 -0.265 1.00 91.25 84 HIS A O 1
ATOM 655 N N . ASP A 1 85 ? -7.672 15.304 -1.482 1.00 89.38 85 ASP A N 1
ATOM 656 C CA . ASP A 1 85 ? -9.027 15.351 -2.046 1.00 89.38 85 ASP A CA 1
ATOM 657 C C . ASP A 1 85 ? -10.068 14.934 -0.991 1.00 89.38 85 ASP A C 1
ATOM 659 O O . ASP A 1 85 ? -11.185 15.449 -0.979 1.00 89.38 85 ASP A O 1
ATOM 663 N N . LEU A 1 86 ? -9.695 14.018 -0.088 1.00 87.81 86 LEU A N 1
ATOM 664 C CA . LEU A 1 86 ? -10.536 13.553 1.019 1.00 87.81 86 LEU A CA 1
ATOM 665 C C . LEU A 1 86 ? -10.446 14.478 2.248 1.00 87.81 86 LEU A C 1
ATOM 667 O O . LEU A 1 86 ? -11.450 14.736 2.911 1.00 87.81 86 LEU A O 1
ATOM 671 N N . LEU A 1 87 ? -9.248 14.976 2.558 1.00 91.94 87 LEU A N 1
ATOM 672 C CA . LEU A 1 87 ? -8.956 15.864 3.681 1.00 91.94 87 LEU A CA 1
ATOM 673 C C . LEU A 1 87 ? -8.243 17.125 3.170 1.00 91.94 87 LEU A C 1
ATOM 675 O O . LEU A 1 87 ? -7.012 17.164 3.177 1.00 91.94 87 LEU A O 1
ATOM 679 N N . PRO A 1 88 ? -8.977 18.192 2.802 1.00 90.88 88 PRO A N 1
ATOM 680 C CA . PRO A 1 88 ? -8.377 19.417 2.261 1.00 90.88 88 PRO A CA 1
ATOM 681 C C . PRO A 1 88 ? -7.362 20.113 3.183 1.00 90.88 88 PRO A C 1
ATOM 683 O O . PRO A 1 88 ? -6.545 20.901 2.714 1.00 90.88 88 PRO A O 1
ATOM 686 N N . ALA A 1 89 ? -7.404 19.835 4.492 1.00 90.25 89 ALA A N 1
ATOM 687 C CA . ALA A 1 89 ? -6.434 20.337 5.468 1.00 90.25 89 ALA A CA 1
ATOM 688 C C . ALA A 1 89 ? -5.060 19.640 5.383 1.00 90.25 89 ALA A C 1
ATOM 690 O O . ALA A 1 89 ? -4.058 20.199 5.832 1.00 90.25 89 ALA A O 1
ATOM 691 N N . VAL A 1 90 ? -4.998 18.437 4.802 1.00 93.12 90 VAL A N 1
ATOM 692 C CA . VAL A 1 90 ? -3.744 17.723 4.555 1.00 93.12 90 VAL A CA 1
ATOM 693 C C . VAL A 1 90 ? -3.091 18.324 3.313 1.00 93.12 90 VAL A C 1
ATOM 695 O O . VAL A 1 90 ? -3.668 18.329 2.225 1.00 93.12 90 VAL A O 1
ATOM 698 N N . ALA A 1 91 ? -1.860 18.816 3.456 1.00 92.69 91 ALA A N 1
ATOM 699 C CA . ALA A 1 91 ? -1.088 19.303 2.318 1.00 92.69 91 ALA A CA 1
ATOM 700 C C . ALA A 1 91 ? -0.876 18.189 1.278 1.00 92.69 91 ALA A C 1
ATOM 702 O O . ALA A 1 91 ? -0.740 17.013 1.623 1.00 92.69 91 ALA A O 1
ATOM 703 N N . LYS A 1 92 ? -0.788 18.560 -0.005 1.00 92.56 92 LYS A N 1
ATOM 704 C CA . LYS A 1 92 ? -0.416 17.620 -1.073 1.00 92.56 92 LYS A CA 1
ATOM 705 C C . LYS A 1 92 ? 0.931 16.970 -0.764 1.00 92.56 92 LYS A C 1
ATOM 707 O O . LYS A 1 92 ? 1.815 17.618 -0.200 1.00 92.56 92 LYS A O 1
ATOM 712 N N . ARG A 1 93 ? 1.095 15.713 -1.187 1.00 90.56 93 ARG A N 1
ATOM 713 C CA . ARG A 1 93 ? 2.371 15.003 -1.080 1.00 90.56 93 ARG A CA 1
ATOM 714 C C . ARG A 1 93 ? 3.496 15.856 -1.689 1.00 90.56 93 ARG A C 1
ATOM 716 O O . ARG A 1 93 ? 3.369 16.275 -2.844 1.00 90.56 93 ARG A O 1
ATOM 723 N N . PRO A 1 94 ? 4.584 16.121 -0.948 1.00 91.00 94 PRO A N 1
ATOM 724 C CA . PRO A 1 94 ? 5.697 16.897 -1.470 1.00 91.00 94 PRO A CA 1
ATOM 725 C C . PRO A 1 94 ? 6.425 16.124 -2.574 1.00 91.00 94 PRO A C 1
ATOM 727 O O . PRO A 1 94 ? 6.551 14.901 -2.515 1.00 91.00 94 PRO A O 1
ATOM 730 N N . SER A 1 95 ? 6.934 16.850 -3.570 1.00 86.00 95 SER A N 1
ATOM 731 C CA . SER A 1 95 ? 7.751 16.277 -4.645 1.00 86.00 95 SER A CA 1
ATOM 732 C C . SER A 1 95 ? 9.195 16.010 -4.225 1.00 86.00 95 SER A C 1
ATOM 734 O O . SER A 1 95 ? 9.862 15.204 -4.861 1.00 86.00 95 SER A O 1
ATOM 736 N N . ASP A 1 96 ? 9.689 16.699 -3.191 1.00 86.44 96 ASP A N 1
ATOM 737 C CA . ASP A 1 96 ? 11.014 16.456 -2.621 1.00 86.44 96 ASP A CA 1
ATOM 738 C C . ASP A 1 96 ? 10.988 15.187 -1.748 1.00 86.44 96 ASP A C 1
ATOM 740 O O . ASP A 1 96 ? 10.327 15.189 -0.701 1.00 86.44 96 ASP A O 1
ATOM 744 N N . PRO A 1 97 ? 11.738 14.124 -2.105 1.00 84.06 97 PRO A N 1
ATOM 745 C CA . PRO A 1 97 ? 11.820 12.906 -1.309 1.00 84.06 97 PRO A CA 1
ATOM 746 C C . PRO A 1 97 ? 12.223 13.142 0.154 1.00 84.06 97 PRO A C 1
ATOM 748 O O . PRO A 1 97 ? 11.826 12.370 1.028 1.00 84.06 97 PRO A O 1
ATOM 751 N N . ALA A 1 98 ? 13.031 14.161 0.473 1.00 86.31 98 ALA A N 1
ATOM 752 C CA . ALA A 1 98 ? 13.427 14.456 1.857 1.00 86.31 98 ALA A CA 1
ATOM 753 C C . ALA A 1 98 ? 12.250 14.951 2.720 1.00 86.31 98 ALA A C 1
ATOM 755 O O . ALA A 1 98 ? 12.197 14.652 3.912 1.00 86.31 98 ALA A O 1
ATOM 756 N N . ALA A 1 99 ? 11.270 15.623 2.113 1.00 91.12 99 ALA A N 1
ATOM 757 C CA . ALA A 1 99 ? 10.077 16.126 2.789 1.00 91.12 99 ALA A CA 1
ATOM 758 C C . ALA A 1 99 ? 8.954 15.078 2.934 1.00 91.12 99 ALA A C 1
ATOM 760 O O . ALA A 1 99 ? 8.010 15.292 3.695 1.00 91.12 99 ALA A O 1
ATOM 761 N N . VAL A 1 100 ? 9.038 13.930 2.247 1.00 90.31 100 VAL A N 1
ATOM 762 C CA . VAL A 1 100 ? 7.968 12.911 2.255 1.00 90.31 100 VAL A CA 1
ATOM 763 C C . VAL A 1 100 ? 7.785 12.265 3.628 1.00 90.31 100 VAL A C 1
ATOM 765 O O . VAL A 1 100 ? 6.653 12.091 4.067 1.00 90.31 100 VAL A O 1
ATOM 768 N N . ALA A 1 101 ? 8.867 11.916 4.328 1.00 90.56 101 ALA A N 1
ATOM 769 C CA . ALA A 1 101 ? 8.778 11.259 5.634 1.00 90.56 101 ALA A CA 1
ATOM 770 C C . ALA A 1 101 ? 8.051 12.103 6.708 1.00 90.56 101 ALA A C 1
ATOM 772 O O . ALA A 1 101 ? 7.114 11.576 7.318 1.00 90.56 101 ALA A O 1
ATOM 773 N N . PRO A 1 102 ? 8.406 13.388 6.945 1.00 93.75 102 PRO A N 1
ATOM 774 C CA . PRO A 1 102 ? 7.676 14.217 7.904 1.00 93.75 102 PRO A CA 1
ATOM 775 C C . PRO A 1 102 ? 6.232 14.489 7.465 1.00 93.75 102 PRO A C 1
ATOM 777 O O . PRO A 1 102 ? 5.331 14.438 8.302 1.00 93.75 102 PRO A O 1
ATOM 780 N N . TRP A 1 103 ? 5.991 14.702 6.164 1.00 95.31 103 TRP A N 1
ATOM 781 C CA . TRP A 1 103 ? 4.633 14.834 5.627 1.00 95.31 103 TRP A CA 1
ATOM 782 C C . TRP A 1 103 ? 3.786 13.592 5.920 1.00 95.31 103 TRP A C 1
ATOM 784 O O . TRP A 1 103 ? 2.674 13.719 6.422 1.00 95.31 103 TRP A O 1
ATOM 794 N N . LEU A 1 104 ? 4.321 12.394 5.668 1.00 94.81 104 LEU A N 1
ATOM 795 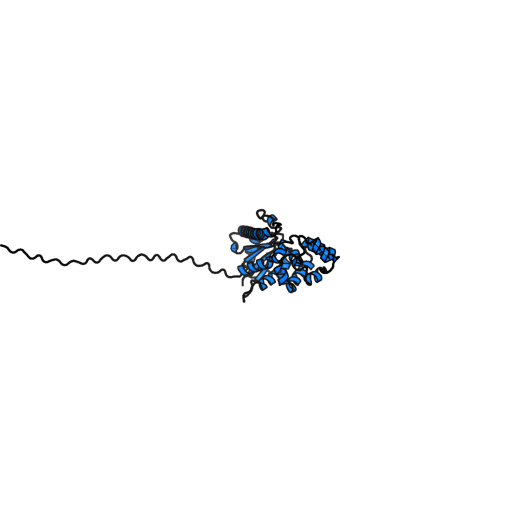C CA . LEU A 1 104 ? 3.602 11.135 5.851 1.00 94.81 104 LEU A CA 1
ATOM 796 C C . LEU A 1 104 ? 3.200 10.920 7.313 1.00 94.81 104 LEU A C 1
ATOM 798 O O . LEU A 1 104 ? 2.056 10.566 7.587 1.00 94.81 104 LEU A O 1
ATOM 802 N N . ALA A 1 105 ? 4.120 11.173 8.249 1.00 94.44 105 ALA A N 1
ATOM 803 C CA . ALA A 1 105 ? 3.835 11.061 9.677 1.00 94.44 105 ALA A CA 1
ATOM 804 C C . ALA A 1 105 ? 2.702 12.010 10.104 1.00 94.44 105 ALA A C 1
ATOM 806 O O . ALA A 1 105 ? 1.801 11.618 10.846 1.00 94.44 105 ALA A O 1
ATOM 807 N N . GLN A 1 106 ? 2.710 13.249 9.604 1.00 96.56 106 GLN A N 1
ATOM 808 C CA . GLN A 1 106 ? 1.653 14.216 9.885 1.00 96.56 106 GLN A CA 1
ATOM 809 C C . GLN A 1 106 ? 0.319 13.819 9.229 1.00 96.56 106 GLN A C 1
ATOM 811 O O . GLN A 1 106 ? -0.731 13.905 9.867 1.00 96.56 106 GLN A O 1
ATOM 816 N N . ALA A 1 107 ? 0.358 13.364 7.977 1.00 96.69 107 ALA A N 1
ATOM 817 C CA . ALA A 1 107 ? -0.808 12.941 7.211 1.00 96.69 107 ALA A CA 1
ATOM 818 C C . ALA A 1 107 ? -1.532 11.755 7.866 1.00 96.69 107 ALA A C 1
ATOM 820 O O . ALA A 1 107 ? -2.755 11.772 7.978 1.00 96.69 107 ALA A O 1
ATOM 821 N N . GLU A 1 108 ? -0.798 10.759 8.370 1.00 97.12 108 GLU A N 1
ATOM 822 C CA . GLU A 1 108 ? -1.378 9.610 9.079 1.00 97.12 108 GLU A CA 1
ATOM 823 C C . GLU A 1 108 ? -2.051 9.998 10.396 1.00 97.12 108 GLU A C 1
ATOM 825 O O . GLU A 1 108 ? -3.123 9.476 10.715 1.00 97.12 108 GLU A O 1
ATOM 830 N N . VAL A 1 109 ? -1.462 10.936 11.147 1.00 96.94 109 VAL A N 1
ATOM 831 C CA . VAL A 1 109 ? -2.077 11.474 12.368 1.00 96.94 109 VAL A CA 1
ATOM 832 C C . VAL A 1 109 ? -3.374 12.199 12.026 1.00 96.94 109 VAL A C 1
ATOM 834 O O . VAL A 1 109 ? -4.406 11.905 12.625 1.00 96.94 109 VAL A O 1
ATOM 837 N N . GLN A 1 110 ? -3.351 13.102 11.042 1.00 97.25 110 GLN A N 1
ATOM 838 C CA . GLN A 1 110 ? -4.544 13.846 10.631 1.00 97.25 110 GLN A CA 1
ATOM 839 C C . GLN A 1 110 ? -5.643 12.914 10.115 1.00 97.25 110 GLN A C 1
ATOM 841 O O . GLN A 1 110 ? -6.795 13.041 10.526 1.00 97.25 110 GLN A O 1
ATOM 846 N N . PHE A 1 111 ? -5.290 11.935 9.279 1.00 97.06 111 PHE A N 1
ATOM 847 C CA . PHE A 1 111 ? -6.243 10.962 8.760 1.00 97.06 111 PHE A CA 1
ATOM 848 C C . PHE A 1 111 ? -6.830 10.085 9.873 1.00 97.06 111 PHE A C 1
ATOM 850 O O . PHE A 1 111 ? -8.042 9.892 9.935 1.00 97.06 111 PHE A O 1
ATOM 857 N N . THR A 1 112 ? -6.002 9.613 10.808 1.00 97.44 112 THR A N 1
ATOM 858 C CA . THR A 1 112 ? -6.473 8.840 11.968 1.00 97.44 112 THR A CA 1
ATOM 859 C C . THR A 1 112 ? -7.422 9.655 12.841 1.00 97.44 112 THR A C 1
ATOM 861 O O . THR A 1 112 ? -8.475 9.152 13.229 1.00 97.44 112 THR A O 1
ATOM 864 N N . THR A 1 113 ? -7.084 10.909 13.142 1.00 97.50 113 THR A N 1
ATOM 865 C CA . THR A 1 113 ? -7.949 11.809 13.916 1.00 97.50 113 THR A CA 1
ATOM 866 C C . THR A 1 113 ? -9.286 12.021 13.210 1.00 97.50 113 THR A C 1
ATOM 868 O O . THR A 1 113 ? -10.332 11.792 13.811 1.00 97.50 113 THR A O 1
ATOM 871 N N . TRP A 1 114 ? -9.256 12.325 11.912 1.00 96.56 114 TRP A N 1
ATOM 872 C CA . TRP A 1 114 ? -10.450 12.515 11.087 1.00 96.56 114 TRP A CA 1
ATOM 873 C C . TRP A 1 114 ? -11.375 11.287 11.075 1.00 96.56 114 TRP A C 1
ATOM 875 O O . TRP A 1 114 ? -12.595 11.441 11.164 1.00 96.56 114 TRP A O 1
ATOM 885 N N . LEU A 1 115 ? -10.818 10.068 11.014 1.00 96.50 115 LEU A N 1
ATOM 886 C CA . LEU A 1 115 ? -11.583 8.815 11.107 1.00 96.50 115 LEU A CA 1
ATOM 887 C C . LEU A 1 115 ? -12.240 8.653 12.485 1.00 96.50 115 LEU A C 1
ATOM 889 O O . LEU A 1 115 ? -13.391 8.229 12.590 1.00 96.50 115 LEU A O 1
ATOM 893 N N . ARG A 1 116 ? -11.507 8.979 13.552 1.00 97.31 116 ARG A N 1
ATOM 894 C CA . ARG A 1 116 ? -11.968 8.826 14.939 1.00 97.31 116 ARG A CA 1
ATOM 895 C C . ARG A 1 116 ? -13.078 9.801 15.299 1.00 97.31 116 ARG A C 1
ATOM 897 O O . ARG A 1 116 ? -14.018 9.403 15.976 1.00 97.31 116 ARG A O 1
ATOM 904 N N . GLU A 1 117 ? -13.008 11.031 14.804 1.00 96.06 117 GLU A N 1
ATOM 905 C CA . GLU A 1 117 ? -14.058 12.046 14.973 1.00 96.06 117 GLU A CA 1
ATOM 906 C C . GLU A 1 117 ? -15.394 11.639 14.331 1.00 96.06 117 GLU A C 1
ATOM 908 O O . GLU A 1 117 ? -16.446 12.117 14.742 1.00 96.06 117 GLU A O 1
ATOM 913 N N . ARG A 1 118 ? -15.364 10.729 13.350 1.00 95.19 118 ARG A N 1
ATOM 914 C CA . ARG A 1 118 ? -16.548 10.193 12.654 1.00 95.19 118 ARG A CA 1
ATOM 915 C C . ARG A 1 118 ? -17.097 8.910 13.266 1.00 95.19 118 ARG A C 1
ATOM 917 O O . ARG A 1 118 ? -18.098 8.383 12.787 1.00 95.19 118 ARG A O 1
ATOM 924 N N . CYS A 1 119 ? -16.450 8.375 14.299 1.00 96.62 119 CYS A N 1
ATOM 925 C CA . CYS A 1 119 ? -16.976 7.215 15.009 1.00 96.62 119 CYS A CA 1
ATOM 926 C C . CYS A 1 119 ? -18.214 7.632 15.823 1.00 96.62 119 CYS A C 1
ATOM 928 O O . CYS A 1 119 ? -18.156 8.635 16.538 1.00 96.62 119 CYS A O 1
ATOM 930 N N . PRO A 1 120 ? -19.327 6.879 15.768 1.00 94.62 120 PRO A N 1
ATOM 931 C CA . PRO A 1 120 ? -20.523 7.232 16.512 1.00 94.62 120 PRO A CA 1
ATOM 932 C C . PRO A 1 120 ? -20.252 7.074 18.017 1.00 94.62 120 PRO A C 1
ATOM 934 O O . PRO A 1 120 ? -19.613 6.094 18.413 1.00 94.62 120 PRO A O 1
ATOM 937 N N . PRO A 1 121 ? -20.773 7.964 18.884 1.00 92.75 121 PRO A N 1
ATOM 938 C CA . PRO A 1 121 ? -20.537 7.888 20.330 1.00 92.75 121 PRO A CA 1
ATOM 939 C C . PRO A 1 121 ? -20.990 6.567 20.968 1.00 92.75 121 PRO A C 1
ATOM 941 O O . PRO A 1 121 ? -20.403 6.116 21.946 1.00 92.75 121 PRO A O 1
ATOM 944 N N . SER A 1 122 ? -22.027 5.937 20.408 1.00 92.31 122 SER A N 1
ATOM 945 C CA . SER A 1 122 ? -22.559 4.639 20.842 1.00 92.31 122 SER A CA 1
ATOM 946 C C . SER A 1 122 ? -21.878 3.433 20.180 1.00 92.31 122 SER A C 1
ATOM 948 O O . SER A 1 122 ? -22.306 2.298 20.384 1.00 92.31 122 SER A O 1
ATOM 950 N N . GLY A 1 123 ? -20.882 3.666 19.323 1.00 91.00 123 GLY A N 1
ATOM 951 C CA . GLY A 1 123 ? -20.171 2.627 18.591 1.00 91.00 123 GLY A CA 1
ATOM 952 C C . GLY A 1 123 ? -19.002 2.016 19.365 1.00 91.00 123 GLY A C 1
ATOM 953 O O . GLY A 1 123 ? -18.832 2.230 20.566 1.00 91.00 123 GLY A O 1
ATOM 954 N N . PRO A 1 124 ? -18.158 1.237 18.671 1.00 92.19 124 PRO A N 1
ATOM 955 C CA . PRO A 1 124 ? -16.885 0.789 19.213 1.00 92.19 124 PRO A CA 1
ATOM 956 C C . PRO A 1 124 ? -15.996 1.956 19.661 1.00 92.19 124 PRO A C 1
ATOM 958 O O . PRO A 1 124 ? -16.074 3.033 19.070 1.00 92.19 124 PRO A O 1
ATOM 961 N N . PRO A 1 125 ? -15.074 1.742 20.621 1.00 94.75 125 PRO A N 1
ATOM 962 C CA . PRO A 1 125 ? -14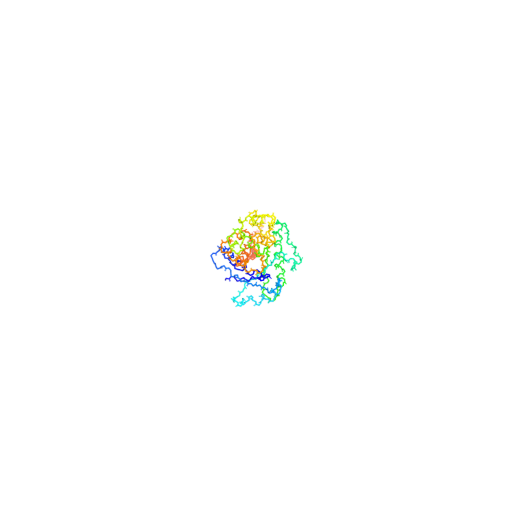.140 2.785 21.027 1.00 94.75 125 PRO A CA 1
ATOM 963 C C . PRO A 1 125 ? -13.358 3.321 19.824 1.00 94.75 125 PRO A C 1
ATOM 965 O O . PRO A 1 125 ? -12.746 2.540 19.092 1.00 94.75 125 PRO A O 1
ATOM 968 N N . ALA A 1 126 ? -13.322 4.642 19.642 1.00 96.12 126 ALA A N 1
ATOM 969 C CA . ALA A 1 126 ? -12.608 5.274 18.528 1.00 96.12 126 ALA A CA 1
ATOM 970 C C . ALA A 1 126 ? -11.108 4.905 18.502 1.00 96.12 126 ALA A C 1
ATOM 972 O O . ALA A 1 126 ? -10.490 4.838 17.444 1.00 96.12 126 ALA A O 1
ATOM 973 N N . THR A 1 127 ? -10.526 4.555 19.654 1.00 95.81 127 THR A N 1
ATOM 974 C CA . THR A 1 127 ? -9.152 4.034 19.778 1.00 95.81 127 THR A CA 1
ATOM 975 C C . THR A 1 127 ? -8.909 2.721 19.022 1.00 95.81 127 THR A C 1
ATOM 977 O O . THR A 1 127 ? -7.758 2.352 18.799 1.00 95.81 127 THR A O 1
ATOM 980 N N . THR A 1 128 ? -9.966 2.021 18.596 1.00 96.56 128 THR A N 1
ATOM 981 C CA . THR A 1 128 ? -9.878 0.815 17.758 1.00 96.56 128 THR A CA 1
ATOM 982 C C . THR A 1 128 ? -9.735 1.112 16.263 1.00 96.56 128 THR A C 1
ATOM 984 O O . THR A 1 128 ? -9.431 0.190 15.506 1.00 96.56 128 THR A O 1
ATOM 987 N N . VAL A 1 129 ? -9.920 2.369 15.844 1.00 97.44 129 VAL A N 1
ATOM 988 C CA . VAL A 1 129 ? -9.839 2.819 14.449 1.00 97.44 129 VAL A CA 1
ATOM 989 C C . VAL A 1 129 ? -8.511 3.534 14.200 1.00 97.44 129 VAL A C 1
ATOM 991 O O . VAL A 1 129 ? -8.104 4.409 14.974 1.00 97.44 129 VAL A O 1
ATOM 994 N N . HIS A 1 130 ? -7.843 3.163 13.107 1.00 97.62 130 HIS A N 1
ATOM 995 C CA . HIS A 1 130 ? -6.521 3.655 12.716 1.00 97.62 130 HIS A CA 1
ATOM 996 C C . HIS A 1 130 ? -6.502 4.024 11.234 1.00 97.62 130 HIS A C 1
ATOM 998 O O . HIS A 1 130 ? -7.066 3.302 10.411 1.00 97.62 130 HIS A O 1
ATOM 1004 N N . GLY A 1 131 ? -5.846 5.129 10.891 1.00 96.44 131 GLY A N 1
ATOM 1005 C CA . GLY A 1 131 ? -5.545 5.500 9.513 1.00 96.44 131 GLY A CA 1
ATOM 1006 C C . GLY A 1 131 ? -4.132 5.067 9.128 1.00 96.44 131 GLY A C 1
ATOM 1007 O O . GLY A 1 131 ? -3.215 5.125 9.943 1.00 96.44 131 GLY A O 1
ATOM 1008 N N . PHE A 1 132 ? -3.954 4.645 7.881 1.00 95.38 132 PHE A N 1
ATOM 1009 C CA . PHE A 1 132 ? -2.655 4.354 7.282 1.00 95.38 132 PHE A CA 1
ATOM 1010 C C . PHE A 1 132 ? -2.600 4.955 5.881 1.00 95.38 132 PHE A C 1
ATOM 1012 O O . PHE A 1 132 ? -3.558 4.826 5.116 1.00 95.38 132 PHE A O 1
ATOM 1019 N N . VAL A 1 133 ? -1.487 5.598 5.538 1.00 93.94 133 VAL A N 1
ATOM 1020 C CA . VAL A 1 133 ? -1.331 6.291 4.256 1.00 93.94 133 VAL A CA 1
ATOM 1021 C C . VAL A 1 133 ? -0.301 5.549 3.412 1.00 93.94 133 VAL A C 1
ATOM 1023 O O . VAL A 1 133 ? 0.833 5.335 3.837 1.00 93.94 133 VAL A O 1
ATOM 1026 N N . LEU A 1 134 ? -0.694 5.146 2.204 1.00 90.00 134 LEU A N 1
ATOM 1027 C CA . LEU A 1 134 ? 0.196 4.526 1.227 1.00 90.00 134 LEU A CA 1
ATOM 1028 C C . LEU A 1 134 ? 0.866 5.588 0.370 1.00 90.00 134 LEU A C 1
ATOM 1030 O O . LEU A 1 134 ? 0.193 6.436 -0.203 1.00 90.00 134 LEU A O 1
ATOM 1034 N N . ARG A 1 135 ? 2.187 5.505 0.207 1.00 88.81 135 ARG A N 1
ATOM 1035 C CA . ARG A 1 135 ? 2.921 6.350 -0.752 1.00 88.81 135 ARG A CA 1
ATOM 1036 C C . ARG A 1 135 ? 3.022 5.749 -2.151 1.00 88.81 135 ARG A C 1
ATOM 1038 O O . ARG A 1 135 ? 3.726 6.288 -3.004 1.00 88.81 135 ARG A O 1
ATOM 1045 N N . TRP A 1 136 ? 2.434 4.583 -2.360 1.00 84.19 136 TRP A N 1
ATOM 1046 C CA . TRP A 1 136 ? 2.704 3.755 -3.523 1.00 84.19 136 TRP A CA 1
ATOM 1047 C C . TRP A 1 136 ? 1.428 3.052 -3.998 1.00 84.19 136 TRP A C 1
ATOM 1049 O O . TRP A 1 136 ? 0.477 2.855 -3.243 1.00 84.19 136 TRP A O 1
ATOM 1059 N N . SER A 1 137 ? 1.426 2.673 -5.274 1.00 84.94 137 SER A N 1
ATOM 1060 C CA . SER A 1 137 ? 0.323 2.005 -5.977 1.00 84.94 137 SER A CA 1
ATOM 1061 C C . SER A 1 137 ? 0.702 0.575 -6.388 1.00 84.94 137 SER A C 1
ATOM 1063 O O . SER A 1 137 ? 1.871 0.194 -6.317 1.00 84.94 137 SER A O 1
ATOM 1065 N N . ARG A 1 138 ? -0.225 -0.246 -6.901 1.00 87.88 138 ARG A N 1
ATOM 1066 C CA . ARG A 1 138 ? 0.153 -1.584 -7.414 1.00 87.88 138 ARG A CA 1
ATOM 1067 C C . ARG A 1 138 ? 1.236 -1.525 -8.487 1.00 87.88 138 ARG A C 1
ATOM 1069 O O . ARG A 1 138 ? 2.126 -2.368 -8.483 1.00 87.88 138 ARG A O 1
ATOM 1076 N N . GLU A 1 139 ? 1.227 -0.513 -9.350 1.00 88.56 139 GLU A N 1
ATOM 1077 C CA . GLU A 1 139 ? 2.305 -0.315 -10.320 1.00 88.56 139 GLU A CA 1
ATOM 1078 C C . GLU A 1 139 ? 3.650 -0.043 -9.641 1.00 88.56 139 GLU A C 1
ATOM 1080 O O . GLU A 1 139 ? 4.677 -0.458 -10.165 1.00 88.56 139 GLU A O 1
ATOM 1085 N N . SER A 1 140 ? 3.668 0.601 -8.468 1.00 88.81 140 SER A N 1
ATOM 1086 C CA . SER A 1 140 ? 4.900 0.751 -7.682 1.00 88.81 140 SER A CA 1
ATOM 1087 C C . SER A 1 140 ? 5.424 -0.601 -7.199 1.00 88.81 140 SER A C 1
ATOM 1089 O O . SER A 1 140 ? 6.626 -0.827 -7.258 1.00 88.81 140 SER A O 1
ATOM 1091 N N . LEU A 1 141 ? 4.543 -1.511 -6.749 1.00 90.12 141 LEU A N 1
ATOM 1092 C CA . LEU A 1 141 ? 4.930 -2.872 -6.339 1.00 90.12 141 LEU A CA 1
ATOM 1093 C C . LEU A 1 141 ? 5.499 -3.669 -7.515 1.00 90.12 141 LEU A C 1
ATOM 1095 O O . LEU A 1 141 ? 6.504 -4.360 -7.371 1.00 90.12 141 LEU A O 1
ATOM 1099 N N . VAL A 1 142 ? 4.857 -3.555 -8.677 1.00 92.12 142 VAL A N 1
ATOM 1100 C CA . VAL A 1 142 ? 5.306 -4.187 -9.919 1.00 92.12 142 VAL A CA 1
ATOM 1101 C C . VAL A 1 142 ? 6.662 -3.628 -10.350 1.00 92.12 142 VAL A C 1
ATOM 1103 O O . VAL A 1 142 ? 7.590 -4.397 -10.586 1.00 92.12 142 VAL A O 1
ATOM 1106 N N . LEU A 1 143 ? 6.815 -2.301 -10.380 1.00 91.88 143 LEU A N 1
ATOM 1107 C CA . LEU A 1 143 ? 8.075 -1.645 -10.727 1.00 91.88 143 LEU A CA 1
ATOM 1108 C C . LEU A 1 143 ? 9.179 -1.941 -9.699 1.00 91.88 143 LEU A C 1
ATOM 1110 O O . LEU A 1 143 ? 10.337 -2.083 -10.070 1.00 91.88 143 LEU A O 1
ATOM 1114 N N . ALA A 1 144 ? 8.845 -2.113 -8.418 1.00 92.25 144 ALA A N 1
ATOM 1115 C CA . ALA A 1 144 ? 9.799 -2.542 -7.395 1.00 92.25 144 ALA A CA 1
ATOM 1116 C C . ALA A 1 144 ? 10.373 -3.943 -7.662 1.00 92.25 144 ALA A C 1
ATOM 1118 O O . ALA A 1 144 ? 11.432 -4.268 -7.132 1.00 92.25 144 ALA A O 1
ATOM 1119 N N . GLY A 1 145 ? 9.715 -4.758 -8.486 1.00 92.88 145 GLY A N 1
ATOM 1120 C CA . GLY A 1 145 ? 10.211 -6.048 -8.958 1.00 92.88 145 GLY A CA 1
ATOM 1121 C C . GLY A 1 145 ? 10.713 -6.046 -10.403 1.00 92.88 145 GLY A C 1
ATOM 1122 O O . GLY A 1 145 ? 10.797 -7.124 -10.971 1.00 92.88 145 GLY A O 1
ATOM 1123 N N . TYR A 1 146 ? 11.010 -4.889 -11.012 1.00 92.06 146 TYR A N 1
ATOM 1124 C CA . TYR A 1 146 ? 11.333 -4.780 -12.449 1.00 92.06 146 TYR A CA 1
ATOM 1125 C C . TYR A 1 146 ? 12.457 -5.712 -12.943 1.00 92.06 146 TYR A C 1
ATOM 1127 O O . TYR A 1 146 ? 12.464 -6.098 -14.106 1.00 92.06 146 TYR A O 1
ATOM 1135 N N . ASP A 1 147 ? 13.397 -6.073 -12.070 1.00 91.44 147 ASP A N 1
ATOM 1136 C CA . ASP A 1 147 ? 14.555 -6.931 -12.341 1.00 91.44 147 ASP A CA 1
ATOM 1137 C C . ASP A 1 147 ? 14.357 -8.395 -11.904 1.00 91.44 147 ASP A C 1
ATOM 1139 O O . ASP A 1 147 ? 15.301 -9.183 -11.920 1.00 91.44 147 ASP A O 1
ATOM 1143 N N . GLN A 1 148 ? 13.139 -8.777 -11.511 1.00 92.94 148 GLN A N 1
ATOM 1144 C CA . GLN A 1 148 ? 12.801 -10.136 -11.085 1.00 92.94 148 GLN A CA 1
ATOM 1145 C C . GLN A 1 148 ? 12.268 -10.978 -12.257 1.00 92.94 148 GLN A C 1
ATOM 1147 O O . GLN A 1 148 ? 11.565 -10.444 -13.123 1.00 92.94 148 GLN A O 1
ATOM 1152 N N . PRO A 1 149 ? 12.491 -12.308 -12.265 1.00 92.88 149 PRO A N 1
ATOM 1153 C CA . PRO A 1 149 ? 11.986 -13.194 -13.316 1.00 92.88 149 PRO A CA 1
ATOM 1154 C C . PRO A 1 149 ? 10.474 -13.082 -13.554 1.00 92.88 149 PRO A C 1
ATOM 1156 O O . PRO A 1 149 ? 10.037 -13.046 -14.706 1.00 92.88 149 PRO A O 1
ATOM 1159 N N . SER A 1 150 ? 9.665 -12.957 -12.496 1.00 92.38 150 SER A N 1
ATOM 1160 C CA . SER A 1 150 ? 8.209 -12.820 -12.625 1.00 92.38 150 SER A CA 1
ATOM 1161 C C . SER A 1 150 ? 7.776 -11.552 -13.349 1.00 92.38 150 SER A C 1
ATOM 1163 O O . SER A 1 150 ? 6.740 -11.567 -14.012 1.00 92.38 150 SER A O 1
ATOM 1165 N N . PHE A 1 151 ? 8.544 -10.462 -13.267 1.00 93.25 151 PHE A N 1
ATOM 1166 C CA . PHE A 1 151 ? 8.230 -9.241 -14.007 1.00 93.25 151 PHE A CA 1
ATOM 1167 C C . PHE A 1 151 ? 8.329 -9.489 -15.513 1.00 93.25 151 PHE A C 1
ATOM 1169 O O . PHE A 1 151 ? 7.371 -9.233 -16.246 1.00 93.25 151 PHE A O 1
ATOM 1176 N N . ALA A 1 152 ? 9.442 -10.076 -15.960 1.00 93.38 152 ALA A N 1
ATOM 1177 C CA . ALA A 1 152 ? 9.642 -10.417 -17.362 1.00 93.38 152 ALA A CA 1
ATOM 1178 C C . ALA A 1 152 ? 8.637 -11.469 -17.846 1.00 93.38 152 ALA A C 1
ATOM 1180 O O . ALA A 1 152 ? 8.006 -11.284 -18.887 1.00 93.38 152 ALA A O 1
ATOM 1181 N N . ALA A 1 153 ? 8.426 -12.533 -17.066 1.00 92.81 153 ALA A N 1
ATOM 1182 C CA . ALA A 1 153 ? 7.541 -13.636 -17.433 1.00 92.81 153 ALA A CA 1
ATOM 1183 C C . ALA A 1 153 ? 6.073 -13.206 -17.578 1.00 92.81 153 ALA A C 1
ATOM 1185 O O . ALA A 1 153 ? 5.384 -13.663 -18.489 1.00 92.81 153 ALA A O 1
ATOM 1186 N N . ARG A 1 154 ? 5.583 -12.326 -16.697 1.00 92.81 154 ARG A N 1
ATOM 1187 C CA . ARG A 1 154 ? 4.174 -11.906 -16.681 1.00 92.81 154 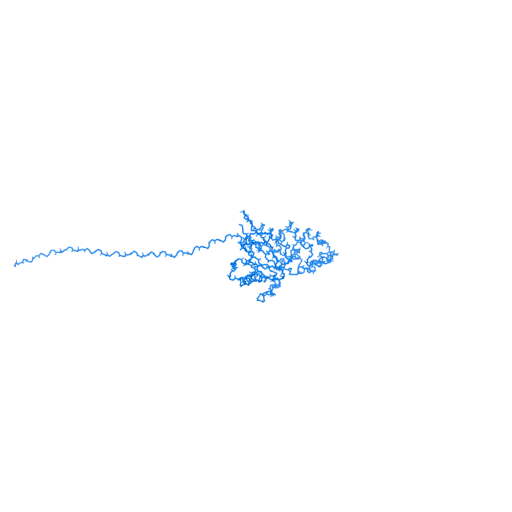ARG A CA 1
ATOM 1188 C C . ARG A 1 154 ? 3.891 -10.699 -17.562 1.00 92.81 154 ARG A C 1
ATOM 1190 O O . ARG A 1 154 ? 2.840 -10.644 -18.187 1.00 92.81 154 ARG A O 1
ATOM 1197 N N . LEU A 1 155 ? 4.805 -9.730 -17.625 1.00 91.62 155 LEU A N 1
ATOM 1198 C CA . LEU A 1 155 ? 4.595 -8.521 -18.428 1.00 91.62 155 LEU A CA 1
ATOM 1199 C C . LEU A 1 155 ? 5.170 -8.632 -19.839 1.00 91.62 155 LEU A C 1
ATOM 1201 O O . LEU A 1 155 ? 4.882 -7.773 -20.673 1.00 91.62 155 LEU A O 1
ATOM 1205 N N . GLY A 1 156 ? 5.966 -9.669 -20.112 1.00 92.31 156 GLY A N 1
ATOM 1206 C CA . GLY A 1 156 ? 6.652 -9.843 -21.387 1.00 92.31 156 GLY A CA 1
ATOM 1207 C C . GLY A 1 156 ? 7.674 -8.739 -21.651 1.00 92.31 156 GLY A C 1
ATOM 1208 O O . GLY A 1 156 ? 7.839 -8.357 -22.810 1.00 92.31 156 GLY A O 1
ATOM 1209 N N . VAL A 1 157 ? 8.286 -8.206 -20.587 1.00 92.25 157 VAL A N 1
ATOM 1210 C CA . VAL A 1 157 ? 9.275 -7.121 -20.610 1.00 92.25 157 VAL A CA 1
ATOM 1211 C C . VAL A 1 157 ? 10.610 -7.668 -20.119 1.00 92.25 157 VAL A C 1
ATOM 1213 O O . VAL A 1 157 ? 10.814 -7.823 -18.918 1.00 92.25 157 VAL A O 1
ATOM 1216 N N . ASP A 1 158 ? 11.519 -7.953 -21.046 1.00 92.62 158 ASP A N 1
ATOM 1217 C CA . ASP A 1 158 ? 12.894 -8.314 -20.709 1.00 92.62 158 ASP A CA 1
ATOM 1218 C C . ASP A 1 158 ? 13.734 -7.042 -20.538 1.00 92.62 158 ASP A C 1
ATOM 1220 O O . ASP A 1 158 ? 13.996 -6.324 -21.502 1.00 92.62 158 ASP A O 1
ATOM 1224 N N . VAL A 1 159 ? 14.155 -6.752 -19.307 1.00 89.44 159 VAL A N 1
ATOM 1225 C CA . VAL A 1 159 ? 14.958 -5.560 -18.989 1.00 89.44 159 VAL A CA 1
ATOM 1226 C C . VAL A 1 159 ? 16.383 -5.623 -19.545 1.00 89.44 159 VAL A C 1
ATOM 1228 O O . VAL A 1 159 ? 17.034 -4.585 -19.627 1.00 89.44 159 VAL A O 1
ATOM 1231 N N . ALA A 1 160 ? 16.862 -6.803 -19.957 1.00 90.25 160 ALA A N 1
ATOM 1232 C CA . ALA A 1 160 ? 18.143 -6.949 -20.647 1.00 90.25 160 ALA A CA 1
ATOM 1233 C C . ALA A 1 160 ? 18.050 -6.596 -22.143 1.00 90.25 160 ALA A C 1
ATOM 1235 O O . ALA A 1 160 ? 19.072 -6.333 -22.783 1.00 90.25 160 ALA A O 1
ATOM 1236 N N . GLN A 1 161 ? 16.842 -6.555 -22.717 1.00 93.00 161 GLN A N 1
ATOM 1237 C CA . GLN A 1 161 ? 16.644 -6.124 -24.096 1.00 93.00 161 GLN A CA 1
ATOM 1238 C C . GLN A 1 161 ? 17.032 -4.647 -24.236 1.00 93.00 161 GLN A C 1
ATOM 1240 O O . GLN A 1 161 ? 16.475 -3.783 -23.561 1.00 93.00 161 GLN A O 1
ATOM 1245 N N . ARG A 1 162 ? 17.938 -4.340 -25.174 1.00 92.12 162 ARG A N 1
ATOM 1246 C CA . ARG A 1 162 ? 18.500 -2.990 -25.360 1.00 92.12 162 ARG A CA 1
ATOM 1247 C C . ARG A 1 162 ? 17.442 -1.883 -25.410 1.00 92.12 162 ARG A C 1
ATOM 1249 O O . ARG A 1 162 ? 17.563 -0.904 -24.691 1.00 92.12 162 ARG A O 1
ATOM 1256 N N . THR A 1 163 ? 16.377 -2.058 -26.195 1.00 92.62 163 THR A N 1
ATOM 1257 C CA . THR A 1 163 ? 15.308 -1.048 -26.313 1.00 92.62 163 THR A CA 1
ATOM 1258 C C . THR A 1 163 ? 14.578 -0.794 -24.994 1.00 92.62 163 THR A C 1
ATOM 1260 O O . THR A 1 163 ? 14.154 0.328 -24.733 1.00 92.62 163 THR A O 1
ATOM 1263 N N . VAL A 1 164 ? 14.428 -1.822 -24.156 1.00 91.06 164 VAL A N 1
ATOM 1264 C CA . VAL A 1 164 ? 13.80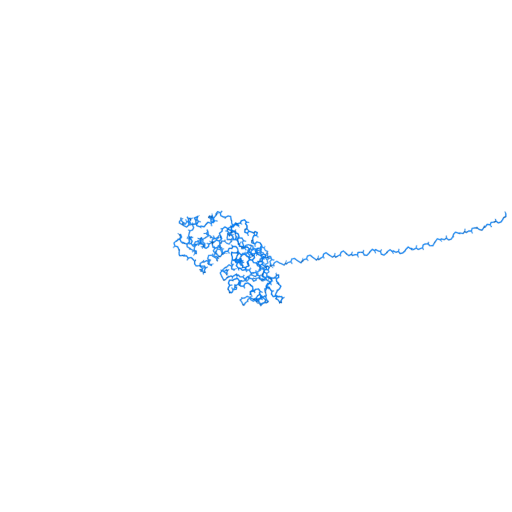4 -1.717 -22.832 1.00 91.06 164 VAL A CA 1
ATOM 1265 C C . VAL A 1 164 ? 14.762 -1.053 -21.846 1.00 91.06 164 VAL A C 1
ATOM 1267 O O . VAL A 1 164 ? 14.333 -0.173 -21.106 1.00 91.06 164 VAL A O 1
ATOM 1270 N N . ALA A 1 165 ? 16.047 -1.414 -21.867 1.00 89.00 165 ALA A N 1
ATOM 1271 C CA . ALA A 1 165 ? 17.078 -0.794 -21.033 1.00 89.00 165 ALA A CA 1
ATOM 1272 C C . ALA A 1 165 ? 17.253 0.708 -21.335 1.00 89.00 165 ALA A C 1
ATOM 1274 O O . ALA A 1 165 ? 17.317 1.529 -20.412 1.00 89.00 165 ALA A O 1
ATOM 1275 N N . ASP A 1 166 ? 17.252 1.078 -22.620 1.00 88.12 166 ASP A N 1
ATOM 1276 C CA . ASP A 1 166 ? 17.291 2.472 -23.071 1.00 88.12 166 ASP A CA 1
ATOM 1277 C C . ASP A 1 166 ? 16.043 3.220 -22.564 1.00 88.12 166 ASP A C 1
ATOM 1279 O O . ASP A 1 166 ? 16.149 4.269 -21.927 1.00 88.12 166 ASP A O 1
ATOM 1283 N N . MET A 1 167 ? 14.853 2.625 -22.719 1.00 89.31 167 MET A N 1
ATOM 1284 C CA . MET A 1 167 ? 13.598 3.210 -22.231 1.00 89.31 167 MET A CA 1
ATOM 1285 C C . MET A 1 167 ? 13.569 3.382 -20.707 1.00 89.31 167 MET A C 1
ATOM 1287 O O . MET A 1 167 ? 13.076 4.391 -20.197 1.00 89.31 167 MET A O 1
ATOM 1291 N N . LEU A 1 168 ? 14.097 2.406 -19.968 1.00 84.69 168 LEU A N 1
ATOM 1292 C CA . LEU A 1 168 ? 14.175 2.453 -18.513 1.00 84.69 168 LEU A CA 1
ATOM 1293 C C . LEU A 1 168 ? 15.089 3.591 -18.041 1.00 84.69 168 LEU A C 1
ATOM 1295 O O . LEU A 1 168 ? 14.786 4.249 -17.048 1.00 84.69 168 LEU A O 1
ATOM 1299 N N . SER A 1 169 ? 16.160 3.867 -18.785 1.00 81.69 169 SER A N 1
ATOM 1300 C CA . SER A 1 169 ? 17.094 4.962 -18.506 1.00 81.69 169 SER A CA 1
ATOM 1301 C C . SER A 1 169 ? 16.520 6.336 -18.867 1.00 81.69 169 SER A C 1
ATOM 1303 O O . SER A 1 169 ? 16.719 7.306 -18.136 1.00 81.69 169 SER A O 1
ATOM 1305 N N . GLU A 1 170 ? 15.794 6.437 -19.981 1.00 81.56 170 GLU A N 1
ATOM 1306 C CA . GLU A 1 170 ? 15.298 7.718 -20.495 1.00 81.56 170 GLU A CA 1
ATOM 1307 C C . GLU A 1 170 ? 13.981 8.170 -19.856 1.00 81.56 170 GLU A C 1
ATOM 1309 O O . GLU A 1 170 ? 13.793 9.364 -19.599 1.00 81.56 170 GLU A O 1
ATOM 1314 N N . PHE A 1 171 ? 13.052 7.239 -19.622 1.00 79.88 171 PHE A N 1
ATOM 1315 C CA . PHE A 1 171 ? 11.661 7.571 -19.306 1.00 79.88 171 PHE A CA 1
ATOM 1316 C C . PHE A 1 171 ? 11.296 7.350 -17.840 1.00 79.88 171 PHE A C 1
ATOM 1318 O O . PHE A 1 171 ? 10.469 8.082 -17.289 1.00 79.88 171 PHE A O 1
ATOM 1325 N N . CYS A 1 172 ? 11.938 6.396 -17.166 1.00 80.75 172 CYS A N 1
ATOM 1326 C CA . CYS A 1 172 ? 11.744 6.183 -15.735 1.00 80.75 172 CYS A CA 1
ATOM 1327 C C . CYS A 1 172 ? 12.628 7.164 -14.949 1.00 80.75 172 CYS A C 1
ATOM 1329 O O . CYS A 1 172 ? 13.588 6.797 -14.285 1.00 80.75 172 CYS A O 1
ATOM 1331 N N . LYS A 1 173 ? 12.299 8.455 -15.074 1.00 70.94 173 LYS A N 1
ATOM 1332 C CA . LYS A 1 173 ? 12.944 9.577 -14.382 1.00 70.94 173 LYS A CA 1
ATOM 1333 C C . LYS A 1 173 ? 12.478 9.675 -12.922 1.00 70.94 173 LYS A C 1
ATOM 1335 O O . LYS A 1 173 ? 11.364 9.246 -12.619 1.00 70.94 173 LYS A O 1
ATOM 1340 N N . PRO A 1 174 ? 13.277 10.286 -12.024 1.00 68.94 174 PRO A N 1
ATOM 1341 C CA . PRO A 1 174 ? 14.531 11.021 -12.266 1.00 68.94 174 PRO A CA 1
ATOM 1342 C C . PRO A 1 174 ? 15.791 10.157 -12.434 1.00 68.94 174 PRO A C 1
ATOM 1344 O O . PRO A 1 174 ? 16.855 10.703 -12.710 1.00 68.94 174 PRO A O 1
ATOM 1347 N N . THR A 1 175 ? 15.724 8.841 -12.237 1.00 74.62 175 THR A N 1
ATOM 1348 C CA . THR A 1 175 ? 16.904 7.964 -12.181 1.00 74.62 175 THR A CA 1
ATOM 1349 C C . THR A 1 175 ? 16.492 6.521 -12.470 1.00 74.62 175 THR A C 1
ATOM 1351 O O . THR A 1 175 ? 15.382 6.134 -12.120 1.00 74.62 175 THR A O 1
ATOM 1354 N N . HIS A 1 176 ? 17.378 5.715 -13.061 1.00 83.50 176 HIS A N 1
ATOM 1355 C CA . HIS A 1 176 ? 17.100 4.307 -13.349 1.00 83.50 176 HIS A CA 1
ATOM 1356 C C . HIS A 1 176 ? 16.808 3.515 -12.046 1.00 83.50 176 HIS A C 1
ATOM 1358 O O . HIS A 1 176 ? 17.489 3.737 -11.043 1.00 83.50 176 HIS A O 1
ATOM 1364 N N . PRO A 1 177 ? 15.849 2.562 -12.007 1.00 84.62 177 PRO A N 1
ATOM 1365 C CA . PRO A 1 177 ? 15.464 1.851 -10.779 1.00 84.62 177 PRO A CA 1
ATOM 1366 C C . PRO A 1 177 ? 16.609 1.217 -9.968 1.00 84.62 177 PRO A C 1
ATOM 1368 O O . PRO A 1 177 ? 16.573 1.270 -8.741 1.00 84.62 177 PRO A O 1
ATOM 1371 N N . ASN A 1 178 ? 17.644 0.662 -10.616 1.00 84.44 178 ASN A N 1
ATOM 1372 C CA . ASN A 1 178 ? 18.833 0.108 -9.933 1.00 84.44 178 ASN A CA 1
ATOM 1373 C C . ASN A 1 178 ? 19.706 1.150 -9.206 1.00 84.44 178 ASN A C 1
ATOM 1375 O O . ASN A 1 178 ? 20.481 0.780 -8.329 1.00 84.44 178 ASN A O 1
ATOM 1379 N N . GLN A 1 179 ? 19.613 2.426 -9.572 1.00 86.44 179 GLN A N 1
ATOM 1380 C CA . GLN A 1 179 ? 20.411 3.515 -9.007 1.00 86.44 179 GLN A CA 1
ATOM 1381 C C . GLN A 1 179 ? 19.713 4.164 -7.805 1.00 86.44 179 GLN A C 1
ATOM 1383 O O . GLN A 1 179 ? 20.304 4.995 -7.118 1.00 86.44 179 GLN A O 1
ATOM 1388 N N . VAL A 1 180 ? 18.458 3.795 -7.530 1.00 87.31 180 VAL A N 1
ATOM 1389 C CA . VAL A 1 180 ? 17.701 4.327 -6.400 1.00 87.31 180 VAL A CA 1
ATOM 1390 C C . VAL A 1 180 ? 17.945 3.454 -5.168 1.00 87.31 180 VAL A C 1
ATOM 1392 O O . VAL A 1 180 ? 17.672 2.251 -5.213 1.00 87.31 180 VAL A O 1
ATOM 1395 N N . PRO A 1 181 ? 18.408 4.024 -4.037 1.00 89.88 181 PRO A N 1
ATOM 1396 C CA . PRO A 1 181 ? 18.485 3.283 -2.786 1.00 89.88 181 PRO A CA 1
ATOM 1397 C C . PRO A 1 181 ? 17.119 2.669 -2.446 1.00 89.88 181 PRO A C 1
ATOM 1399 O O . PRO A 1 181 ? 16.120 3.392 -2.525 1.00 89.88 181 PRO A O 1
ATOM 1402 N N . PRO A 1 182 ? 17.035 1.390 -2.024 1.00 88.62 182 PRO A N 1
ATOM 1403 C CA . PRO A 1 182 ? 15.750 0.718 -1.816 1.00 88.62 182 PRO A CA 1
ATOM 1404 C C . PRO A 1 182 ? 14.772 1.517 -0.939 1.00 88.62 182 PRO A C 1
ATOM 1406 O O . PRO A 1 182 ? 13.629 1.741 -1.325 1.00 88.62 182 PRO A O 1
ATOM 1409 N N . ALA A 1 183 ? 15.257 2.095 0.164 1.00 86.50 183 ALA A N 1
ATOM 1410 C CA . ALA A 1 183 ? 14.449 2.900 1.083 1.00 86.50 183 ALA A CA 1
ATOM 1411 C C . ALA A 1 183 ? 13.828 4.174 0.467 1.00 86.50 183 ALA A C 1
ATOM 1413 O O . ALA A 1 183 ? 12.929 4.761 1.065 1.00 86.50 183 ALA A O 1
ATOM 1414 N N . ARG A 1 184 ? 14.313 4.625 -0.698 1.00 87.06 184 ARG A N 1
ATOM 1415 C CA . ARG A 1 184 ? 13.850 5.832 -1.405 1.00 87.06 184 ARG A CA 1
ATOM 1416 C C . ARG A 1 184 ? 13.036 5.509 -2.654 1.00 87.06 184 ARG A C 1
ATOM 1418 O O . ARG A 1 184 ? 12.517 6.419 -3.286 1.00 87.06 184 ARG A O 1
ATOM 1425 N N . PHE A 1 185 ? 12.895 4.236 -3.012 1.00 88.94 185 PHE A N 1
ATOM 1426 C CA . PHE A 1 185 ? 12.304 3.820 -4.281 1.00 88.94 185 PHE A CA 1
ATOM 1427 C C . PHE A 1 185 ? 10.872 4.344 -4.479 1.00 88.94 185 PHE A C 1
ATOM 1429 O O . PHE A 1 185 ? 10.590 4.989 -5.489 1.00 88.94 185 PHE A O 1
ATOM 1436 N N . THR A 1 186 ? 9.989 4.169 -3.491 1.00 86.75 186 THR A N 1
ATOM 1437 C CA . THR A 1 186 ? 8.607 4.691 -3.536 1.00 86.75 186 THR A CA 1
ATOM 1438 C C . THR A 1 186 ? 8.517 6.216 -3.499 1.00 86.75 186 THR A C 1
ATOM 1440 O O . THR A 1 186 ? 7.509 6.777 -3.923 1.00 86.75 186 THR A O 1
ATOM 1443 N N . ASP A 1 187 ? 9.543 6.896 -2.983 1.00 85.50 187 ASP A N 1
ATOM 1444 C CA . ASP A 1 187 ? 9.599 8.361 -2.959 1.00 85.50 187 ASP A CA 1
ATOM 1445 C C . ASP A 1 187 ? 10.059 8.921 -4.310 1.00 85.50 187 ASP A C 1
ATOM 1447 O O . ASP A 1 187 ? 9.626 9.997 -4.711 1.00 85.50 187 ASP A O 1
ATOM 1451 N N . THR A 1 188 ? 10.901 8.172 -5.025 1.00 83.44 188 THR A N 1
ATOM 1452 C CA . THR A 1 188 ? 11.446 8.555 -6.330 1.00 83.44 188 THR A CA 1
ATOM 1453 C C . THR A 1 188 ? 10.453 8.320 -7.472 1.00 83.44 188 THR A C 1
ATOM 1455 O O . THR A 1 188 ? 10.332 9.162 -8.361 1.00 83.44 188 THR A O 1
ATOM 1458 N N . PHE A 1 189 ? 9.708 7.209 -7.459 1.00 81.94 189 PHE A N 1
ATOM 1459 C CA . PHE A 1 189 ? 8.793 6.834 -8.546 1.00 81.94 189 PHE A CA 1
ATOM 1460 C C . PHE A 1 189 ? 7.321 7.091 -8.196 1.00 81.94 189 PHE A C 1
ATOM 1462 O O . PHE A 1 189 ? 6.547 6.158 -8.014 1.00 81.94 189 PHE A O 1
ATOM 1469 N N . VAL A 1 190 ? 6.912 8.365 -8.151 1.00 73.50 190 VAL A N 1
ATOM 1470 C CA . VAL A 1 190 ? 5.533 8.784 -7.795 1.00 73.50 190 VAL A CA 1
ATOM 1471 C C . VAL A 1 190 ? 4.497 8.450 -8.886 1.00 73.50 190 VAL A C 1
ATOM 1473 O O . VAL A 1 190 ? 3.311 8.330 -8.612 1.00 73.50 190 VAL A O 1
ATOM 1476 N N . LYS A 1 191 ? 4.919 8.263 -10.147 1.00 79.62 191 LYS A N 1
ATOM 1477 C CA . LYS A 1 191 ? 4.028 7.920 -11.281 1.00 79.62 191 LYS A CA 1
ATOM 1478 C C . LYS A 1 191 ? 4.461 6.629 -11.989 1.00 79.62 191 LYS A C 1
ATOM 1480 O O . LYS A 1 191 ? 4.784 6.652 -13.180 1.00 79.62 191 LYS A O 1
ATOM 1485 N N . PRO A 1 192 ? 4.464 5.490 -11.281 1.00 86.25 192 PRO A N 1
ATOM 1486 C CA . PRO A 1 192 ? 4.986 4.216 -11.788 1.00 86.25 192 PRO A CA 1
ATOM 1487 C C . PRO A 1 192 ? 4.253 3.702 -13.038 1.00 86.25 192 PRO A C 1
ATOM 1489 O O . PRO A 1 192 ? 4.871 3.060 -13.883 1.00 86.25 192 PRO A O 1
ATOM 1492 N N . ALA A 1 193 ? 2.965 4.023 -13.208 1.00 88.19 193 ALA A N 1
ATOM 1493 C CA . ALA A 1 193 ? 2.173 3.582 -14.357 1.00 88.19 193 ALA A CA 1
ATOM 1494 C C . ALA A 1 193 ? 2.752 4.058 -15.700 1.00 88.19 193 ALA A C 1
ATOM 1496 O O . ALA A 1 193 ? 2.822 3.280 -16.648 1.00 88.19 193 ALA A O 1
ATOM 1497 N N . GLY A 1 194 ? 3.231 5.307 -15.771 1.00 87.19 194 GLY A N 1
ATOM 1498 C CA . GLY A 1 194 ? 3.849 5.841 -16.988 1.00 87.19 194 GLY A CA 1
ATOM 1499 C C . GLY A 1 194 ? 5.136 5.099 -17.358 1.00 87.19 194 GLY A C 1
ATOM 1500 O O . GLY A 1 194 ? 5.342 4.768 -18.523 1.00 87.19 194 GLY A O 1
ATOM 1501 N N . CYS A 1 195 ? 5.961 4.766 -16.359 1.00 89.19 195 CYS A N 1
ATOM 1502 C CA . CYS A 1 195 ? 7.164 3.954 -16.550 1.00 89.19 195 CYS A CA 1
ATOM 1503 C C . CYS A 1 195 ? 6.804 2.543 -17.055 1.00 89.19 195 CYS A C 1
ATOM 1505 O O . CYS A 1 195 ? 7.337 2.105 -18.071 1.00 89.19 195 CYS A O 1
ATOM 1507 N N . LEU A 1 196 ? 5.830 1.860 -16.438 1.00 91.19 196 LEU A N 1
ATOM 1508 C CA . LEU A 1 196 ? 5.396 0.531 -16.894 1.00 91.19 196 LEU A CA 1
ATOM 1509 C C . LEU A 1 196 ? 4.835 0.540 -18.324 1.00 91.19 196 LEU A C 1
ATOM 1511 O O . LEU A 1 196 ? 5.136 -0.360 -19.109 1.00 91.19 196 LEU A O 1
ATOM 1515 N N . GLN A 1 197 ? 4.049 1.557 -18.686 1.00 91.38 197 GLN A N 1
ATOM 1516 C CA . GLN A 1 197 ? 3.525 1.711 -20.047 1.00 91.38 197 GLN A CA 1
ATOM 1517 C C . GLN A 1 197 ? 4.649 1.913 -21.068 1.00 91.38 197 GLN A C 1
ATOM 1519 O O . GLN A 1 197 ? 4.631 1.292 -22.132 1.00 91.38 197 GLN A O 1
ATOM 1524 N N . ALA A 1 198 ? 5.644 2.739 -20.739 1.00 89.69 198 ALA A N 1
ATOM 1525 C CA . ALA A 1 198 ? 6.799 2.977 -21.595 1.00 89.69 198 ALA A CA 1
ATOM 1526 C C . ALA A 1 198 ? 7.635 1.703 -21.797 1.00 89.69 198 ALA A C 1
ATOM 1528 O O . ALA A 1 198 ? 7.970 1.365 -22.932 1.00 89.69 198 ALA A O 1
ATOM 1529 N N . LEU A 1 199 ? 7.891 0.947 -20.725 1.00 92.12 199 LEU A N 1
ATOM 1530 C CA . LEU A 1 199 ? 8.615 -0.325 -20.792 1.00 92.12 199 LEU A CA 1
ATOM 1531 C C . LEU A 1 199 ? 7.896 -1.360 -21.660 1.00 92.12 199 LEU A C 1
ATOM 1533 O O . LEU A 1 199 ? 8.514 -1.984 -22.521 1.00 92.12 199 LEU A O 1
ATOM 1537 N N . ARG A 1 200 ? 6.575 -1.505 -21.498 1.00 93.56 200 ARG A N 1
ATOM 1538 C CA . ARG A 1 200 ? 5.774 -2.403 -22.342 1.00 93.56 200 ARG A CA 1
ATOM 1539 C C . ARG A 1 200 ? 5.807 -1.983 -23.806 1.00 93.56 200 ARG A C 1
ATOM 1541 O O . ARG A 1 200 ? 6.016 -2.830 -24.670 1.00 93.56 200 ARG A O 1
ATOM 1548 N N . LYS A 1 201 ? 5.690 -0.682 -24.086 1.00 93.38 201 LYS A N 1
ATOM 1549 C CA . LYS A 1 201 ? 5.822 -0.148 -25.447 1.00 93.38 201 LYS A CA 1
ATOM 1550 C C . LYS A 1 201 ? 7.191 -0.481 -26.052 1.00 93.38 201 LYS A C 1
ATOM 1552 O O . LYS A 1 201 ? 7.247 -0.929 -27.194 1.00 93.38 201 LYS A O 1
ATOM 1557 N N . ALA A 1 202 ? 8.276 -0.319 -25.294 1.00 93.12 202 ALA A N 1
ATOM 1558 C CA . ALA A 1 202 ? 9.636 -0.643 -25.737 1.00 93.12 202 ALA A CA 1
ATOM 1559 C C . ALA A 1 202 ? 9.866 -2.148 -25.977 1.00 93.12 202 ALA A C 1
ATOM 1561 O O . ALA A 1 202 ? 10.688 -2.519 -26.817 1.00 93.12 202 ALA A O 1
ATOM 1562 N N . ALA A 1 203 ? 9.114 -3.001 -25.278 1.00 94.25 203 ALA A N 1
ATOM 1563 C CA . ALA A 1 203 ? 9.072 -4.449 -25.480 1.00 94.25 203 ALA A CA 1
ATOM 1564 C C . ALA A 1 203 ? 8.092 -4.892 -26.592 1.00 94.25 203 ALA A C 1
ATOM 1566 O O . ALA A 1 203 ? 7.869 -6.088 -26.775 1.00 94.25 203 ALA A O 1
ATOM 1567 N N . GLY A 1 204 ? 7.460 -3.958 -27.318 1.00 94.31 204 GLY A N 1
ATOM 1568 C CA . GLY A 1 204 ? 6.473 -4.282 -28.356 1.00 94.31 204 GLY A CA 1
ATOM 1569 C C . GLY A 1 204 ? 5.176 -4.889 -27.807 1.00 94.31 204 GLY A C 1
ATOM 1570 O O . GLY A 1 204 ? 4.492 -5.635 -28.506 1.00 94.31 204 GLY A O 1
ATOM 1571 N N . ARG A 1 205 ? 4.839 -4.609 -26.544 1.00 94.19 205 ARG A N 1
ATOM 1572 C CA . ARG A 1 205 ? 3.637 -5.105 -25.864 1.00 94.19 205 ARG A CA 1
ATOM 1573 C C . ARG A 1 205 ? 2.532 -4.045 -25.846 1.00 94.19 205 ARG A C 1
ATOM 1575 O O . ARG A 1 205 ? 2.830 -2.851 -25.760 1.00 94.19 205 ARG A O 1
ATOM 1582 N N . PRO A 1 206 ? 1.250 -4.458 -25.868 1.00 91.00 206 PRO A N 1
ATOM 1583 C CA . PRO A 1 206 ? 0.141 -3.530 -25.686 1.00 91.00 206 PRO A CA 1
ATOM 1584 C C . PRO A 1 206 ? 0.193 -2.879 -24.292 1.00 91.00 206 PRO A C 1
ATOM 1586 O O . PRO A 1 206 ? 0.751 -3.481 -23.359 1.00 91.00 206 PRO A O 1
ATOM 1589 N N . PRO A 1 207 ? -0.385 -1.673 -24.131 1.00 88.50 207 PRO A N 1
ATOM 1590 C CA . PRO A 1 207 ? -0.503 -1.030 -22.827 1.00 88.50 207 PRO A CA 1
ATOM 1591 C C . PRO A 1 207 ? -1.269 -1.928 -21.851 1.00 88.50 207 PRO A C 1
ATOM 1593 O O . PRO A 1 207 ? -2.071 -2.767 -22.256 1.00 88.50 207 PRO A O 1
ATOM 1596 N N . ILE A 1 208 ? -0.981 -1.768 -20.562 1.00 85.12 208 ILE A N 1
ATOM 1597 C CA . ILE A 1 208 ? -1.657 -2.501 -19.495 1.00 85.12 208 ILE A CA 1
ATOM 1598 C C . ILE A 1 208 ? -2.734 -1.613 -18.878 1.00 85.12 208 ILE A C 1
ATOM 1600 O O . ILE A 1 208 ? -2.460 -0.471 -18.499 1.00 85.12 208 ILE A O 1
ATOM 1604 N N . ASP A 1 209 ? -3.953 -2.134 -18.797 1.00 83.44 209 ASP A N 1
ATOM 1605 C CA . ASP A 1 209 ? -5.048 -1.443 -18.126 1.00 83.44 209 ASP A CA 1
ATOM 1606 C C . ASP A 1 209 ? -4.842 -1.453 -16.610 1.00 83.44 209 ASP A C 1
ATOM 1608 O O . ASP A 1 209 ? -4.277 -2.393 -16.048 1.00 83.44 209 ASP A O 1
ATOM 1612 N N . LYS A 1 210 ? -5.366 -0.429 -15.925 1.00 73.12 210 LYS A N 1
ATOM 1613 C CA . LYS A 1 210 ? -5.262 -0.290 -14.461 1.00 73.12 210 LYS A CA 1
ATOM 1614 C C . LYS A 1 210 ? -5.748 -1.546 -13.721 1.00 73.12 210 LYS A C 1
ATOM 1616 O O . LYS A 1 210 ? -5.164 -1.939 -12.725 1.00 73.12 210 LYS A O 1
ATOM 1621 N N . ASN A 1 211 ? -6.786 -2.207 -14.231 1.00 76.69 211 ASN A N 1
ATOM 1622 C CA . ASN A 1 211 ? -7.379 -3.395 -13.609 1.00 76.69 211 ASN A CA 1
ATOM 1623 C C . ASN A 1 211 ? -6.978 -4.705 -14.308 1.00 76.69 211 ASN A C 1
ATOM 1625 O O . ASN A 1 211 ? -7.683 -5.704 -14.180 1.00 76.69 211 ASN A O 1
ATOM 1629 N N . ALA A 1 212 ? -5.888 -4.704 -15.081 1.00 83.31 212 ALA A N 1
ATOM 1630 C CA . ALA A 1 212 ? -5.445 -5.899 -15.785 1.00 83.31 212 ALA A CA 1
ATOM 1631 C C . ALA A 1 212 ? -5.022 -7.002 -14.789 1.00 83.31 212 ALA A C 1
ATOM 1633 O O . ALA A 1 212 ? -4.199 -6.732 -13.903 1.00 83.31 212 ALA A O 1
ATOM 1634 N N . PRO A 1 213 ? -5.501 -8.252 -14.964 1.00 85.50 213 PRO A N 1
ATOM 1635 C CA . PRO A 1 213 ? -5.103 -9.388 -14.128 1.00 85.50 213 PRO A CA 1
ATOM 1636 C C . PRO A 1 213 ? -3.587 -9.619 -14.089 1.00 85.50 213 PRO A C 1
ATOM 1638 O O . PRO A 1 213 ? -3.055 -10.044 -13.069 1.00 85.50 213 PRO A O 1
ATOM 1641 N N . ASP A 1 214 ? -2.874 -9.267 -15.162 1.00 86.81 214 ASP A N 1
ATOM 1642 C CA . ASP A 1 214 ? -1.416 -9.376 -15.245 1.00 86.81 214 ASP A CA 1
ATOM 1643 C C . ASP A 1 214 ? -0.704 -8.624 -14.104 1.00 86.81 214 ASP A C 1
ATOM 1645 O O . ASP A 1 214 ? 0.274 -9.128 -13.557 1.00 86.81 214 ASP A O 1
ATOM 1649 N N . ILE A 1 215 ? -1.202 -7.449 -13.686 1.00 88.38 215 ILE A N 1
ATOM 1650 C CA . ILE A 1 215 ? -0.631 -6.701 -12.549 1.00 88.38 215 ILE A CA 1
ATOM 1651 C C . ILE A 1 215 ? -0.808 -7.503 -11.250 1.00 88.38 215 ILE A C 1
ATOM 1653 O O . ILE A 1 215 ? 0.110 -7.566 -10.430 1.00 88.38 215 ILE A O 1
ATOM 1657 N N . ASP A 1 216 ? -1.980 -8.112 -11.052 1.00 87.88 216 ASP A N 1
ATOM 1658 C CA . ASP A 1 216 ? -2.268 -8.941 -9.875 1.00 87.88 216 ASP A CA 1
ATOM 1659 C C . ASP A 1 216 ? -1.385 -10.187 -9.830 1.00 87.88 216 ASP A C 1
ATOM 1661 O O . ASP A 1 216 ? -0.861 -10.552 -8.775 1.00 87.88 216 ASP A O 1
ATOM 1665 N N . ASP A 1 217 ? -1.186 -10.824 -10.980 1.00 89.88 217 ASP A N 1
ATOM 1666 C CA . ASP A 1 217 ? -0.368 -12.023 -11.111 1.00 89.88 217 ASP A CA 1
ATOM 1667 C C . ASP A 1 217 ? 1.116 -11.739 -10.890 1.00 89.88 217 ASP A C 1
ATOM 1669 O O . ASP A 1 217 ? 1.763 -12.488 -10.154 1.00 89.88 217 ASP A O 1
ATOM 1673 N N . VAL A 1 218 ? 1.638 -10.621 -11.412 1.00 91.88 218 VAL A N 1
ATOM 1674 C CA . VAL A 1 218 ? 3.000 -10.163 -11.091 1.00 91.88 218 VAL A CA 1
ATOM 1675 C C . VAL A 1 218 ? 3.153 -9.980 -9.586 1.00 91.88 218 VAL A C 1
ATOM 1677 O O . VAL A 1 218 ? 4.072 -10.537 -8.996 1.00 91.88 218 VAL A O 1
ATOM 1680 N N . ILE A 1 219 ? 2.253 -9.237 -8.934 1.00 91.19 219 ILE A N 1
ATOM 1681 C CA . ILE A 1 219 ? 2.338 -8.986 -7.484 1.00 91.19 219 ILE A CA 1
ATOM 1682 C C . ILE A 1 219 ? 2.284 -10.301 -6.703 1.00 91.19 219 ILE A C 1
ATOM 1684 O O . ILE A 1 219 ? 3.031 -10.500 -5.739 1.00 91.19 219 ILE A O 1
ATOM 1688 N N . ARG A 1 220 ? 1.419 -11.226 -7.125 1.00 90.62 220 ARG A N 1
ATOM 1689 C CA . ARG A 1 220 ? 1.287 -12.546 -6.512 1.00 90.62 220 ARG A CA 1
ATOM 1690 C C . ARG A 1 220 ? 2.577 -13.346 -6.619 1.00 90.62 220 ARG A C 1
ATOM 1692 O O . ARG A 1 220 ? 2.962 -13.956 -5.620 1.00 90.62 220 ARG A O 1
ATOM 1699 N N . ASP A 1 221 ? 3.241 -13.347 -7.765 1.00 92.00 221 ASP A N 1
ATOM 1700 C CA . ASP A 1 221 ? 4.471 -14.114 -7.954 1.00 92.00 221 ASP A CA 1
ATOM 1701 C C . ASP A 1 221 ? 5.684 -13.428 -7.314 1.00 92.00 221 ASP A C 1
ATOM 1703 O O . ASP A 1 221 ? 6.417 -14.084 -6.571 1.00 92.00 221 ASP A O 1
ATOM 1707 N N . LEU A 1 222 ? 5.790 -12.097 -7.403 1.00 90.62 222 LEU A N 1
ATOM 1708 C CA . LEU A 1 222 ? 6.761 -11.304 -6.640 1.00 90.62 222 LEU A CA 1
ATOM 1709 C C . LEU A 1 222 ? 6.648 -11.559 -5.129 1.00 90.62 222 LEU A C 1
ATOM 1711 O O . LEU A 1 222 ? 7.654 -11.643 -4.429 1.00 90.62 222 LEU A O 1
ATOM 1715 N N . SER A 1 223 ? 5.431 -11.763 -4.611 1.00 89.12 223 SER A N 1
ATOM 1716 C CA . SER A 1 223 ? 5.218 -12.112 -3.199 1.00 89.12 223 SER A CA 1
ATOM 1717 C C . SER A 1 223 ? 5.691 -13.524 -2.814 1.00 89.12 223 SER A C 1
ATOM 1719 O O . SER A 1 223 ? 5.651 -13.875 -1.632 1.00 89.12 223 SER A O 1
ATOM 1721 N N . LYS A 1 224 ? 6.032 -14.385 -3.780 1.00 89.75 224 LYS A N 1
ATOM 1722 C CA . LYS A 1 224 ? 6.552 -15.744 -3.554 1.00 89.75 224 LYS A CA 1
ATOM 1723 C C . LYS A 1 224 ? 8.068 -15.788 -3.730 1.00 89.75 224 LYS A C 1
ATOM 1725 O O . LYS A 1 224 ? 8.739 -16.315 -2.855 1.00 89.75 224 LYS A O 1
ATOM 1730 N N . GLU A 1 225 ? 8.584 -15.237 -4.827 1.00 88.62 225 GLU A N 1
ATOM 1731 C CA . GLU A 1 225 ? 10.004 -15.357 -5.193 1.00 88.62 225 GLU A CA 1
ATOM 1732 C C . GLU A 1 225 ? 10.866 -14.181 -4.714 1.00 88.62 225 GLU A C 1
ATOM 1734 O O . GLU A 1 225 ? 12.037 -14.354 -4.397 1.00 88.62 225 GLU A O 1
ATOM 1739 N N . GLY A 1 226 ? 10.279 -12.983 -4.629 1.00 87.56 226 GLY A N 1
ATOM 1740 C CA . GLY A 1 226 ? 11.012 -11.721 -4.525 1.00 87.56 226 GLY A CA 1
ATOM 1741 C C . GLY A 1 226 ? 10.645 -10.877 -3.310 1.00 87.56 226 GLY A C 1
ATOM 1742 O O . GLY A 1 226 ? 10.963 -9.688 -3.272 1.00 87.56 226 GLY A O 1
ATOM 1743 N N . LEU A 1 227 ? 9.968 -11.462 -2.313 1.00 90.25 227 LEU A N 1
ATOM 1744 C CA . LEU A 1 227 ? 9.345 -10.712 -1.218 1.00 90.25 227 LEU A CA 1
ATOM 1745 C C . LEU A 1 227 ? 10.338 -9.806 -0.474 1.00 90.25 227 LEU A C 1
ATOM 1747 O O . LEU A 1 227 ? 10.003 -8.665 -0.177 1.00 90.25 227 LEU A O 1
ATOM 1751 N N . ALA A 1 228 ? 11.555 -10.281 -0.193 1.00 91.31 228 ALA A N 1
ATOM 1752 C CA . ALA A 1 228 ? 12.574 -9.489 0.502 1.00 91.31 228 ALA A CA 1
ATOM 1753 C C . ALA A 1 228 ? 13.009 -8.252 -0.304 1.00 91.31 228 ALA A C 1
ATOM 1755 O O . ALA A 1 228 ? 13.123 -7.159 0.249 1.00 91.31 228 ALA A O 1
ATOM 1756 N N . ILE A 1 229 ? 13.184 -8.405 -1.620 1.00 91.50 229 ILE A N 1
ATOM 1757 C CA . ILE A 1 229 ? 13.563 -7.307 -2.517 1.00 91.50 229 ILE A CA 1
ATOM 1758 C C . ILE A 1 229 ? 12.422 -6.291 -2.606 1.00 91.50 229 ILE A C 1
ATOM 1760 O O . ILE A 1 229 ? 12.655 -5.100 -2.402 1.00 91.50 229 ILE A O 1
ATOM 1764 N N . VAL A 1 230 ? 11.184 -6.752 -2.819 1.00 91.56 230 VAL A N 1
ATOM 1765 C CA . VAL A 1 230 ? 10.005 -5.872 -2.854 1.00 91.56 230 VAL A CA 1
ATOM 1766 C C . VAL A 1 230 ? 9.841 -5.118 -1.534 1.00 91.56 230 VAL A C 1
ATOM 1768 O O . VAL A 1 230 ? 9.662 -3.906 -1.560 1.00 91.56 230 VAL A O 1
ATOM 1771 N N . ARG A 1 231 ? 9.977 -5.786 -0.379 1.00 91.94 231 ARG A N 1
ATOM 1772 C CA . ARG A 1 231 ? 9.933 -5.135 0.945 1.00 91.94 231 ARG A CA 1
ATOM 1773 C C . ARG A 1 231 ? 10.995 -4.048 1.083 1.00 91.94 231 ARG A C 1
ATOM 1775 O O . ARG A 1 231 ? 10.673 -2.939 1.490 1.00 91.94 231 ARG A O 1
ATOM 1782 N N . SER A 1 232 ? 12.230 -4.328 0.660 1.00 92.25 232 SER A N 1
ATOM 1783 C CA . SER A 1 232 ? 13.326 -3.353 0.739 1.00 92.25 232 SER A CA 1
ATOM 1784 C C . SER A 1 232 ? 13.066 -2.082 -0.080 1.00 92.25 232 SER A C 1
ATOM 1786 O O . SER A 1 232 ? 13.483 -0.999 0.324 1.00 92.25 232 SER A O 1
ATOM 1788 N N . ARG A 1 233 ? 12.366 -2.212 -1.216 1.00 92.56 233 ARG A N 1
ATOM 1789 C CA . ARG A 1 233 ? 12.014 -1.115 -2.130 1.00 92.56 233 ARG A CA 1
ATOM 1790 C C . ARG A 1 233 ? 10.671 -0.462 -1.788 1.00 92.56 233 ARG A C 1
ATOM 1792 O O . ARG A 1 233 ? 10.379 0.629 -2.257 1.00 92.56 233 ARG A O 1
ATOM 1799 N N . VAL A 1 234 ? 9.839 -1.102 -0.970 1.00 92.12 234 VAL A N 1
ATOM 1800 C CA . VAL A 1 234 ? 8.501 -0.622 -0.600 1.00 92.12 234 VAL A CA 1
ATOM 1801 C C . VAL A 1 234 ? 8.376 -0.640 0.927 1.00 92.12 234 VAL A C 1
ATOM 1803 O O . VAL A 1 234 ? 7.667 -1.477 1.492 1.00 92.12 234 VAL A O 1
ATOM 1806 N N . PRO A 1 235 ? 9.062 0.290 1.622 1.00 89.31 235 PRO A N 1
ATOM 1807 C CA . PRO A 1 235 ? 9.186 0.280 3.085 1.00 89.31 235 PRO A CA 1
ATOM 1808 C C . PRO A 1 235 ? 7.849 0.436 3.826 1.00 89.31 235 PRO A C 1
ATOM 1810 O O . PRO A 1 235 ? 7.725 0.090 5.000 1.00 89.31 235 PRO A O 1
ATOM 1813 N N . ASP A 1 236 ? 6.818 0.927 3.147 1.00 90.38 236 ASP A N 1
ATOM 1814 C CA . ASP A 1 236 ? 5.457 1.011 3.678 1.00 90.38 236 ASP A CA 1
ATOM 1815 C C . ASP A 1 236 ? 4.839 -0.368 3.964 1.00 90.38 236 ASP A C 1
ATOM 1817 O O . ASP A 1 236 ? 3.993 -0.471 4.850 1.00 90.38 236 ASP A O 1
ATOM 1821 N N . LEU A 1 237 ? 5.275 -1.437 3.281 1.00 91.25 237 LEU A N 1
ATOM 1822 C CA . LEU A 1 237 ? 4.859 -2.804 3.616 1.00 91.25 237 LEU A CA 1
ATOM 1823 C C . LEU A 1 237 ? 5.321 -3.185 5.027 1.00 91.25 237 LEU A C 1
ATOM 1825 O O . LEU A 1 237 ? 4.550 -3.750 5.805 1.00 91.25 237 LEU A O 1
ATOM 1829 N N . ASP A 1 238 ? 6.561 -2.835 5.371 1.00 91.62 238 ASP A N 1
ATOM 1830 C CA . ASP A 1 238 ? 7.125 -3.094 6.694 1.00 91.62 238 ASP A CA 1
ATOM 1831 C C . ASP A 1 238 ? 6.508 -2.183 7.755 1.00 91.62 238 ASP A C 1
ATOM 1833 O O . ASP A 1 238 ? 6.180 -2.660 8.840 1.00 91.62 238 ASP A O 1
ATOM 1837 N N . ARG A 1 239 ? 6.253 -0.907 7.433 1.00 92.94 239 ARG A N 1
ATOM 1838 C CA . ARG A 1 239 ? 5.509 0.012 8.315 1.00 92.94 239 ARG A CA 1
ATOM 1839 C C . ARG A 1 239 ? 4.113 -0.515 8.634 1.00 92.94 239 ARG A C 1
ATOM 1841 O O . ARG A 1 239 ? 3.713 -0.528 9.796 1.00 92.94 239 ARG A O 1
ATOM 1848 N N . PHE A 1 240 ? 3.385 -0.982 7.620 1.00 93.19 240 PHE A N 1
ATOM 1849 C CA . PHE A 1 240 ? 2.053 -1.546 7.807 1.00 93.19 240 PHE A CA 1
ATOM 1850 C C . PHE A 1 240 ? 2.106 -2.803 8.678 1.00 93.19 240 PHE A C 1
ATOM 1852 O O . PHE A 1 240 ? 1.328 -2.955 9.619 1.00 93.19 240 PHE A O 1
ATOM 1859 N N . ALA A 1 241 ? 3.056 -3.699 8.404 1.00 92.31 241 ALA A N 1
ATOM 1860 C CA . ALA A 1 241 ? 3.236 -4.905 9.199 1.00 92.31 241 ALA A CA 1
ATOM 1861 C C . ALA A 1 241 ? 3.639 -4.605 10.651 1.00 92.31 241 ALA A C 1
ATOM 1863 O O . ALA A 1 241 ? 3.157 -5.279 11.565 1.00 92.31 241 ALA A O 1
ATOM 1864 N N . ALA A 1 242 ? 4.467 -3.583 10.877 1.00 92.56 242 ALA A N 1
ATOM 1865 C CA . ALA A 1 242 ? 4.828 -3.111 12.207 1.00 92.56 242 ALA A CA 1
ATOM 1866 C C . ALA A 1 242 ? 3.605 -2.570 12.961 1.00 92.56 242 ALA A C 1
ATOM 1868 O O . ALA A 1 242 ? 3.386 -2.977 14.099 1.00 92.56 242 ALA A O 1
ATOM 1869 N N . LEU A 1 243 ? 2.762 -1.752 12.314 1.00 94.31 243 LEU A N 1
ATOM 1870 C CA . LEU A 1 243 ? 1.497 -1.281 12.891 1.00 94.31 243 LEU A CA 1
ATOM 1871 C C . LEU A 1 243 ? 0.604 -2.460 13.293 1.00 94.31 243 LEU A C 1
ATOM 1873 O O . LEU A 1 243 ? 0.177 -2.558 14.438 1.00 94.31 243 LEU A O 1
ATOM 1877 N N . VAL A 1 244 ? 0.357 -3.397 12.377 1.00 93.31 244 VAL A N 1
ATOM 1878 C CA . VAL A 1 244 ? -0.475 -4.583 12.639 1.00 93.31 244 VAL A CA 1
ATOM 1879 C C . VAL A 1 244 ? 0.075 -5.418 13.802 1.00 93.31 244 VAL A C 1
ATOM 1881 O O . VAL A 1 244 ? -0.687 -5.869 14.656 1.00 93.31 244 VAL A O 1
ATOM 1884 N N . THR A 1 245 ? 1.395 -5.591 13.875 1.00 91.00 245 THR A N 1
ATOM 1885 C CA . THR A 1 245 ? 2.061 -6.326 14.965 1.00 91.00 245 THR A CA 1
ATOM 1886 C C . THR A 1 245 ? 1.979 -5.572 16.296 1.00 91.00 245 THR A C 1
ATOM 1888 O O . THR A 1 245 ? 1.775 -6.184 17.346 1.00 91.00 245 THR A O 1
ATOM 1891 N N . GLN A 1 246 ? 2.087 -4.243 16.267 1.00 91.81 246 GLN A N 1
ATOM 1892 C CA . GLN A 1 246 ? 1.924 -3.387 17.439 1.00 91.81 246 GLN A CA 1
ATOM 1893 C C . GLN A 1 246 ? 0.496 -3.470 17.988 1.00 91.81 246 GLN A C 1
ATOM 1895 O O . GLN A 1 246 ? 0.325 -3.653 19.187 1.00 91.81 246 GLN A O 1
ATOM 1900 N N . LEU A 1 247 ? -0.518 -3.406 17.121 1.00 92.75 247 LEU A N 1
ATOM 1901 C CA . LEU A 1 247 ? -1.927 -3.554 17.506 1.00 92.75 247 LEU A CA 1
ATOM 1902 C C . LEU A 1 247 ? -2.240 -4.945 18.074 1.00 92.75 247 LEU A C 1
ATOM 1904 O O . LEU A 1 247 ? -3.129 -5.099 18.904 1.00 92.75 247 LEU A O 1
ATOM 1908 N N . ALA A 1 248 ? -1.508 -5.968 17.633 1.00 89.38 248 ALA A N 1
ATOM 1909 C CA . ALA A 1 248 ? -1.635 -7.325 18.152 1.00 89.38 248 ALA A CA 1
ATOM 1910 C C . ALA A 1 248 ? -0.905 -7.549 19.484 1.00 89.38 248 ALA A C 1
ATOM 1912 O O . ALA A 1 248 ? -1.138 -8.557 20.152 1.00 89.38 248 ALA A O 1
ATOM 1913 N N . SER A 1 249 ? -0.008 -6.639 19.865 1.00 84.38 249 SER A N 1
ATOM 1914 C CA . SER A 1 249 ? 0.738 -6.754 21.111 1.00 84.38 249 SER A CA 1
ATOM 1915 C C . SER A 1 249 ? -0.155 -6.333 22.280 1.00 84.38 249 SER A C 1
ATOM 1917 O O . SER A 1 249 ? -0.780 -5.276 22.207 1.00 84.38 249 SER A O 1
ATOM 1919 N N . PRO A 1 250 ? -0.227 -7.115 23.373 1.00 70.62 250 PRO A N 1
ATOM 1920 C CA . PRO A 1 250 ? -0.944 -6.680 24.562 1.00 70.62 250 PRO A CA 1
ATOM 1921 C C . PRO A 1 250 ? -0.308 -5.378 25.054 1.00 70.62 250 PRO A C 1
ATOM 1923 O O . PRO A 1 250 ? 0.893 -5.344 25.333 1.00 70.62 250 PRO A O 1
ATOM 1926 N N . THR A 1 251 ? -1.095 -4.301 25.128 1.00 57.91 251 THR A N 1
ATOM 1927 C CA . THR A 1 251 ? -0.665 -3.056 25.767 1.00 57.91 251 THR A CA 1
ATOM 1928 C C . THR A 1 251 ? -0.139 -3.423 27.155 1.00 57.91 251 THR A C 1
ATOM 1930 O O . THR A 1 251 ? -0.876 -4.071 27.906 1.00 57.91 251 THR A O 1
ATOM 1933 N N . PRO A 1 252 ? 1.108 -3.069 27.522 1.00 46.00 252 PRO A N 1
ATOM 1934 C CA . PRO A 1 252 ? 1.543 -3.225 28.900 1.00 46.00 252 PRO A CA 1
ATOM 1935 C C . PRO A 1 252 ? 0.506 -2.531 29.786 1.00 46.00 252 PRO A C 1
ATOM 1937 O O . PRO A 1 252 ? 0.058 -1.439 29.413 1.00 46.00 252 PRO A O 1
ATOM 1940 N N . PRO A 1 253 ? 0.079 -3.125 30.914 1.00 38.94 253 PRO A N 1
ATOM 1941 C CA . PRO A 1 253 ? -0.761 -2.395 31.846 1.00 38.94 253 PRO A CA 1
ATOM 1942 C C . PRO A 1 253 ? -0.059 -1.070 32.140 1.00 38.94 253 PRO A C 1
ATOM 1944 O O . PRO A 1 253 ? 1.133 -1.059 32.458 1.00 38.94 253 PRO A O 1
ATOM 1947 N N . SER A 1 254 ? -0.779 0.040 31.949 1.00 38.72 254 SER A N 1
ATOM 1948 C CA . SER A 1 254 ? -0.289 1.360 32.339 1.00 38.72 254 SER A CA 1
ATOM 1949 C C . SER A 1 254 ? 0.262 1.226 33.758 1.00 38.72 254 SER A C 1
ATOM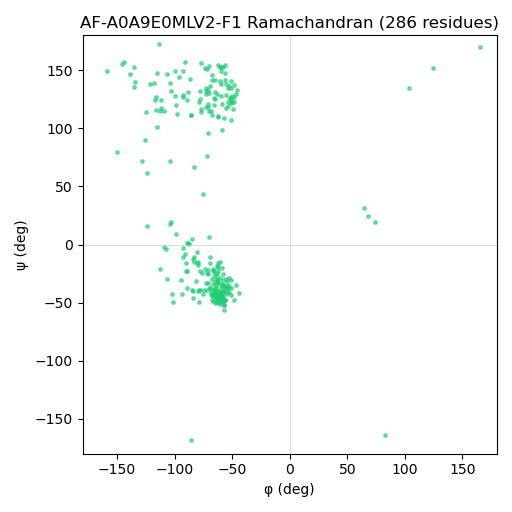 1951 O O . SER A 1 254 ? -0.446 0.643 34.589 1.00 38.72 254 SER A O 1
ATOM 1953 N N . PRO A 1 255 ? 1.498 1.680 34.049 1.00 47.34 255 PRO A N 1
ATOM 1954 C CA . PRO A 1 255 ? 2.012 1.621 35.407 1.00 47.34 255 PRO A CA 1
ATOM 1955 C C . PRO A 1 255 ? 0.952 2.235 36.312 1.00 47.34 255 PRO A C 1
ATOM 1957 O O . PRO A 1 255 ? 0.414 3.306 36.002 1.00 47.34 255 PRO A O 1
ATOM 1960 N N . ALA A 1 256 ? 0.580 1.493 37.358 1.00 48.44 256 ALA A N 1
ATOM 1961 C CA . ALA A 1 256 ? -0.369 1.981 38.339 1.00 48.44 256 ALA A CA 1
ATOM 1962 C C . ALA A 1 256 ? 0.078 3.393 38.749 1.00 48.44 256 ALA A C 1
ATOM 1964 O O . ALA A 1 256 ? 1.288 3.604 38.912 1.00 48.44 256 ALA A O 1
ATOM 1965 N N . PRO A 1 257 ? -0.850 4.362 38.873 1.00 52.53 257 PRO A N 1
ATOM 1966 C CA . PRO A 1 257 ? -0.514 5.667 39.418 1.00 52.53 257 PRO A CA 1
ATOM 1967 C C . PRO A 1 257 ? 0.331 5.446 40.674 1.00 52.53 257 PRO A C 1
ATOM 1969 O O . PRO A 1 257 ? -0.032 4.565 41.464 1.00 52.53 257 PRO A O 1
ATOM 1972 N N . PRO A 1 258 ? 1.460 6.159 40.849 1.00 54.16 258 PRO A N 1
ATOM 1973 C CA . PRO A 1 258 ? 2.254 6.014 42.055 1.00 54.16 258 PRO A CA 1
ATOM 1974 C C . PRO A 1 258 ? 1.304 6.160 43.236 1.00 54.16 258 PRO A C 1
ATOM 1976 O O . PRO A 1 258 ? 0.564 7.145 43.320 1.00 54.16 258 PRO A O 1
ATOM 1979 N N . THR A 1 259 ? 1.268 5.137 44.090 1.00 54.75 259 THR A N 1
ATOM 1980 C CA . THR A 1 259 ? 0.480 5.165 45.316 1.00 54.75 259 THR A CA 1
ATOM 1981 C C . THR A 1 259 ? 0.807 6.490 45.996 1.00 54.75 259 THR A C 1
ATOM 1983 O O . THR A 1 259 ? 1.999 6.755 46.202 1.00 54.75 259 THR A O 1
ATOM 1986 N N . PRO A 1 260 ? -0.183 7.358 46.282 1.00 57.19 260 PRO A N 1
ATOM 1987 C CA . PRO A 1 260 ? 0.097 8.579 47.017 1.00 57.19 260 PRO A CA 1
ATOM 1988 C C . PRO A 1 260 ? 0.867 8.174 48.274 1.00 57.19 260 PRO A C 1
ATOM 1990 O O . PRO A 1 260 ? 0.514 7.154 48.879 1.00 57.19 260 PRO A O 1
ATOM 1993 N N . PRO A 1 261 ? 1.952 8.888 48.627 1.00 56.81 261 PRO A N 1
ATOM 1994 C CA . PRO A 1 261 ? 2.748 8.529 49.785 1.00 56.81 261 PRO A CA 1
ATOM 1995 C C . PRO A 1 261 ? 1.792 8.381 50.957 1.00 56.81 261 PRO A C 1
ATOM 1997 O O . PRO A 1 261 ? 1.031 9.305 51.257 1.00 56.81 261 PRO A O 1
ATOM 2000 N N . THR A 1 262 ? 1.787 7.197 51.569 1.00 47.94 262 THR A N 1
ATOM 2001 C CA . THR A 1 262 ? 1.059 6.951 52.804 1.00 47.94 262 THR A CA 1
ATOM 2002 C C . THR A 1 262 ? 1.479 8.056 53.754 1.00 47.94 262 THR A C 1
ATOM 2004 O O . THR A 1 262 ? 2.628 8.087 54.200 1.00 47.94 262 THR A O 1
ATOM 2007 N N . SER A 1 263 ? 0.574 9.009 53.994 1.00 44.12 263 SER A N 1
ATOM 2008 C CA . SER A 1 263 ? 0.761 10.034 55.005 1.00 44.12 263 SER A CA 1
ATOM 2009 C C . SER A 1 263 ? 0.928 9.273 56.307 1.00 44.12 263 SER A C 1
ATOM 2011 O O . SER A 1 263 ? -0.027 8.759 56.889 1.00 44.12 263 SER A O 1
ATOM 2013 N N . THR A 1 264 ? 2.183 9.095 56.701 1.00 49.88 264 THR A N 1
ATOM 2014 C CA . THR A 1 264 ? 2.515 8.562 58.004 1.00 49.88 264 THR A CA 1
ATOM 2015 C C . THR A 1 264 ? 2.149 9.700 58.929 1.00 49.88 264 THR A C 1
ATOM 2017 O O . THR A 1 264 ? 2.888 10.679 59.038 1.00 49.88 264 THR A O 1
ATOM 2020 N N . ALA A 1 265 ? 0.938 9.634 59.485 1.00 56.34 265 ALA A N 1
ATOM 2021 C CA . ALA A 1 265 ? 0.509 10.571 60.501 1.00 56.34 265 ALA A CA 1
ATOM 2022 C C . ALA A 1 265 ? 1.638 10.647 61.542 1.00 56.34 265 ALA A C 1
ATOM 2024 O O . ALA A 1 265 ? 2.099 9.593 61.999 1.00 56.34 265 ALA A O 1
ATOM 2025 N N . PRO A 1 266 ? 2.136 11.849 61.878 1.00 53.19 266 PRO A N 1
ATOM 2026 C CA . PRO A 1 266 ? 3.188 11.971 62.868 1.00 53.19 266 PRO A CA 1
ATOM 2027 C C . PRO A 1 266 ? 2.715 11.286 64.157 1.00 53.19 266 PRO A C 1
ATOM 2029 O O . PRO A 1 266 ? 1.537 11.415 64.518 1.00 53.19 266 PRO A O 1
ATOM 2032 N N . PRO A 1 267 ? 3.588 10.525 64.838 1.00 51.91 267 PRO A N 1
ATOM 2033 C CA . PRO A 1 267 ? 3.219 9.858 66.074 1.00 51.91 267 PRO A CA 1
ATOM 2034 C C . PRO A 1 267 ? 2.650 10.903 67.030 1.00 51.91 267 PRO A C 1
ATOM 2036 O O . PRO A 1 267 ? 3.302 11.907 67.325 1.00 51.91 267 PRO A O 1
ATOM 2039 N N . ARG A 1 268 ? 1.407 10.685 67.483 1.00 52.00 268 ARG A N 1
ATOM 2040 C CA . ARG A 1 268 ? 0.773 11.518 68.509 1.00 52.00 268 ARG A CA 1
ATOM 2041 C C . ARG A 1 268 ? 1.755 11.658 69.667 1.00 52.00 268 ARG A C 1
ATOM 2043 O O . ARG A 1 268 ? 2.101 10.664 70.307 1.00 52.00 268 ARG A O 1
ATOM 2050 N N . ALA A 1 269 ? 2.192 12.890 69.917 1.00 50.41 269 ALA A N 1
ATOM 2051 C CA . ALA A 1 269 ? 3.018 13.217 71.063 1.00 50.41 269 ALA A CA 1
ATOM 2052 C C . ALA A 1 269 ? 2.311 12.722 72.329 1.00 50.41 269 ALA A C 1
ATOM 2054 O O . ALA A 1 269 ? 1.177 13.099 72.632 1.00 50.41 269 ALA A O 1
ATOM 2055 N N . ARG A 1 270 ? 2.979 11.814 73.037 1.00 53.62 270 ARG A N 1
ATOM 2056 C CA . ARG A 1 270 ? 2.538 11.305 74.329 1.00 53.62 270 ARG A CA 1
ATOM 2057 C C . ARG A 1 270 ? 2.592 12.481 75.315 1.00 53.62 270 ARG A C 1
ATOM 2059 O O . ARG A 1 270 ? 3.651 13.102 75.408 1.00 53.62 270 ARG A O 1
ATOM 2066 N N . PRO A 1 271 ? 1.508 12.820 76.032 1.00 53.53 271 PRO A N 1
ATOM 2067 C CA . PRO A 1 271 ? 1.567 13.894 77.014 1.00 53.53 271 PRO A CA 1
ATOM 2068 C C . PRO A 1 271 ? 2.615 13.556 78.090 1.00 53.53 271 PRO A C 1
ATOM 2070 O O . PRO A 1 271 ? 2.705 12.395 78.511 1.00 53.53 271 PRO A O 1
ATOM 2073 N N . PRO A 1 272 ? 3.436 14.530 78.521 1.00 53.56 272 PRO A N 1
ATOM 2074 C CA . PRO A 1 272 ? 4.46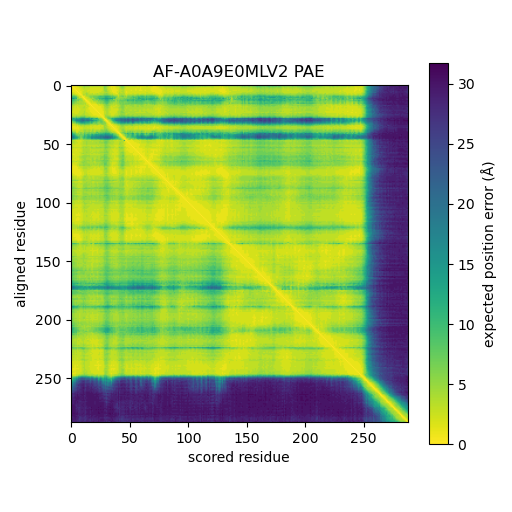0 14.296 79.524 1.00 53.56 272 PRO A CA 1
AT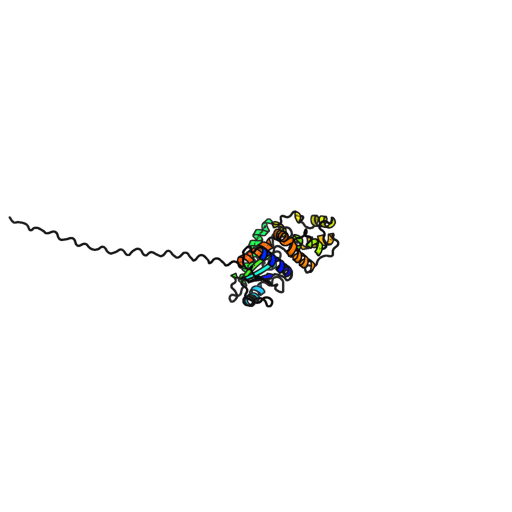OM 2075 C C . PRO A 1 272 ? 3.818 13.883 80.850 1.00 53.56 272 PRO A C 1
ATOM 2077 O O . PRO A 1 272 ? 2.898 14.519 81.364 1.00 53.56 272 PRO A O 1
ATOM 2080 N N . ARG A 1 273 ? 4.327 12.781 81.401 1.00 48.44 273 ARG A N 1
ATOM 2081 C CA . ARG A 1 273 ? 3.983 12.270 82.726 1.00 48.44 273 ARG A CA 1
ATOM 2082 C C . ARG A 1 273 ? 4.511 13.266 83.759 1.00 48.44 273 ARG A C 1
ATOM 2084 O O . ARG A 1 273 ? 5.722 13.407 83.902 1.00 48.44 273 ARG A O 1
ATOM 2091 N N . ILE A 1 274 ? 3.610 13.955 84.455 1.00 49.34 274 ILE A N 1
ATOM 2092 C CA . ILE A 1 274 ? 3.948 14.831 85.581 1.00 49.34 274 ILE A CA 1
ATOM 2093 C C . ILE A 1 274 ? 4.588 13.957 86.667 1.00 49.34 274 ILE A C 1
ATOM 2095 O O . ILE A 1 274 ? 3.929 13.107 87.266 1.00 49.34 274 ILE A O 1
ATOM 2099 N N . VAL A 1 275 ? 5.890 14.132 86.882 1.00 51.34 275 VAL A N 1
ATOM 2100 C CA . VAL A 1 275 ? 6.619 13.540 88.006 1.00 51.34 275 VAL A CA 1
ATOM 2101 C C . VAL A 1 275 ? 6.455 14.489 89.187 1.00 51.34 275 VAL A C 1
ATOM 2103 O O . VAL A 1 275 ? 6.961 15.608 89.164 1.00 51.34 275 VAL A O 1
ATOM 2106 N N . ALA A 1 276 ? 5.712 14.054 90.204 1.00 47.41 276 ALA A N 1
ATOM 2107 C CA . ALA A 1 276 ? 5.571 14.778 91.459 1.00 47.41 276 ALA A CA 1
ATOM 2108 C C . ALA A 1 276 ? 6.921 14.816 92.195 1.00 47.41 276 ALA A C 1
ATOM 2110 O O . ALA A 1 276 ? 7.489 13.777 92.533 1.00 47.41 276 ALA A O 1
ATOM 2111 N N . THR A 1 277 ? 7.436 16.018 92.438 1.00 48.69 277 THR A N 1
ATOM 2112 C CA . THR A 1 277 ? 8.616 16.255 93.274 1.00 48.69 277 THR A CA 1
ATOM 2113 C C . THR A 1 277 ? 8.248 16.037 94.751 1.00 48.69 277 THR A C 1
ATOM 2115 O O . THR A 1 277 ? 7.256 16.611 95.209 1.00 48.69 277 THR A O 1
ATOM 2118 N N . PRO A 1 278 ? 9.006 15.244 95.531 1.00 51.16 278 PRO A N 1
ATOM 2119 C CA . PRO A 1 278 ? 8.747 15.093 96.956 1.00 51.16 278 PRO A CA 1
ATOM 2120 C C . PRO A 1 278 ? 9.071 16.379 97.726 1.00 51.16 278 PRO A C 1
ATOM 2122 O O . PRO A 1 278 ? 10.102 17.018 97.515 1.00 51.16 278 PRO A O 1
ATOM 2125 N N . ALA A 1 279 ? 8.175 16.731 98.648 1.00 50.28 279 ALA A N 1
ATOM 2126 C CA . ALA A 1 279 ? 8.270 17.891 99.521 1.00 50.28 279 ALA A CA 1
ATOM 2127 C C . ALA A 1 279 ? 9.532 17.862 100.402 1.00 50.28 279 ALA A C 1
ATOM 2129 O O . ALA A 1 279 ? 9.782 16.907 101.142 1.00 50.28 279 ALA A O 1
ATOM 2130 N N . ALA A 1 280 ? 10.297 18.954 100.377 1.00 53.41 280 ALA A N 1
ATOM 2131 C CA . ALA A 1 280 ? 11.393 19.184 101.306 1.00 53.41 280 ALA A CA 1
ATOM 2132 C C . ALA A 1 280 ? 10.848 19.479 102.716 1.00 53.41 280 ALA A C 1
ATOM 2134 O O . ALA A 1 280 ? 10.114 20.446 102.937 1.00 53.41 280 ALA A O 1
ATOM 2135 N N . LYS A 1 281 ? 11.242 18.643 103.685 1.00 51.31 281 LYS A N 1
ATOM 2136 C CA . LYS A 1 281 ? 11.034 18.844 105.126 1.00 51.31 281 LYS A CA 1
ATOM 2137 C C . LYS A 1 281 ? 11.656 20.175 105.573 1.00 51.31 281 LYS A C 1
ATOM 2139 O O . LYS A 1 281 ? 12.875 20.284 105.686 1.00 51.31 281 LYS A O 1
ATOM 2144 N N . LYS A 1 282 ? 10.821 21.164 105.906 1.00 55.19 282 LYS A N 1
ATOM 2145 C CA . LYS A 1 282 ? 11.230 22.328 106.706 1.00 55.19 282 LYS A CA 1
ATOM 2146 C C . LYS A 1 282 ? 11.470 21.884 108.152 1.00 55.19 282 LYS A C 1
ATOM 2148 O O . LYS A 1 282 ? 10.558 21.412 108.826 1.00 55.19 282 LYS A O 1
ATOM 2153 N N . LYS A 1 283 ? 12.709 22.041 108.617 1.00 52.09 283 LYS A N 1
ATOM 2154 C CA . LYS A 1 283 ? 13.097 21.945 110.030 1.00 52.09 283 LYS A CA 1
ATOM 2155 C C . LYS A 1 283 ? 12.579 23.206 110.752 1.00 52.09 283 LYS A C 1
ATOM 2157 O O . LYS A 1 283 ? 12.776 24.298 110.219 1.00 52.09 283 LYS A O 1
ATOM 2162 N N . PRO A 1 284 ? 11.908 23.093 111.910 1.00 60.88 284 PRO A N 1
ATOM 2163 C CA . PRO A 1 284 ? 11.392 24.253 112.632 1.00 60.88 284 PRO A CA 1
ATOM 2164 C C . PRO A 1 284 ? 12.521 25.036 113.330 1.00 60.88 284 PRO A C 1
ATOM 2166 O O . PRO A 1 284 ? 13.536 24.440 113.707 1.00 60.88 284 PRO A O 1
ATOM 2169 N N . PRO A 1 285 ? 12.359 26.357 113.523 1.00 58.97 285 PRO A N 1
ATOM 2170 C CA . PRO A 1 285 ? 13.335 27.189 114.215 1.00 58.97 285 PRO A CA 1
ATOM 2171 C C . PRO A 1 285 ? 13.335 26.910 115.725 1.00 58.97 285 PRO A C 1
ATOM 2173 O O . PRO A 1 285 ? 12.284 26.846 116.365 1.00 58.97 285 PRO A O 1
ATOM 2176 N N . ARG A 1 286 ? 14.534 26.781 116.302 1.00 49.88 286 ARG A N 1
ATOM 2177 C CA . ARG A 1 286 ? 14.754 26.859 117.750 1.00 49.88 286 ARG A CA 1
ATOM 2178 C C . ARG A 1 286 ? 14.728 28.332 118.175 1.00 49.88 286 ARG A C 1
ATOM 2180 O O . ARG A 1 286 ? 15.498 29.127 117.649 1.00 49.88 286 ARG A O 1
ATOM 2187 N N . ARG A 1 287 ? 13.860 28.651 119.140 1.00 51.81 287 ARG A N 1
ATOM 2188 C CA . ARG A 1 287 ? 14.077 29.702 120.154 1.00 51.81 287 ARG A CA 1
ATOM 2189 C C . ARG A 1 287 ? 15.274 29.240 121.014 1.00 51.81 287 ARG A C 1
ATOM 2191 O O . ARG A 1 287 ? 15.397 28.035 121.233 1.00 51.81 287 ARG A O 1
ATOM 2198 N N . SER A 1 288 ? 16.208 30.060 121.477 1.00 51.91 288 SER A N 1
ATOM 2199 C CA . SER A 1 288 ? 16.170 31.457 121.925 1.00 51.91 288 SER A CA 1
ATOM 2200 C C . SER A 1 288 ? 17.548 32.084 121.726 1.00 51.91 288 SER A C 1
ATOM 2202 O O . SER A 1 288 ? 18.513 31.290 121.630 1.00 51.91 288 SER A O 1
#

Mean predicted aligned error: 10.06 Å